Protein AF-A0A5J5EYS8-F1 (afdb_monomer_lite)

Foldseek 3Di:
DDPVVVVVVVVVVVVVVVVVVVVVVPDDDDDDDDDDDDDDDDDDDDDDDDDDDDPDPCVVVPPPVQADPVVRGGNDPDPDDPCPPPDDPVNVVVVVVVVVVVVVCVVPPPPPVVVVDDDDPCPVVVVVVVVVVVVVVVVVVVVVVVVVVVVVVVVCVVVPDPPDDPPVVVVVVVVVVVVVVVVVVVVVVVVPPDD

Secondary structure (DSSP, 8-state):
--HHHHHHHHHHHHHHHHHHHHHHTTSPP-----------PPPP-------------TTTTS--TTEETTTTEE--S-SS-TTTTS--HHHHHHHHHHHHHHHHHHHSS---TTTSPPPPTTHHHHHHHHHHHHHHHHHHHHHHHHHHHHHHHHHHHHT---TT-SSHHHHHHHHHHHHHHHHHHHHHHTTSS--

Radius of gyration: 42.99 Å; chains: 1; bounding box: 87×63×115 Å

Sequence (195 aa):
MSTASLDAAAAARKERLSQLKSLKRKAPEPVPSTTEDAGTLPDAPSGDDSKDEKEKDISHLLSGRNYDVEDRAPKMGFASLPTEGQETLEARAAEIAKAAHEAERKDDEPVDLFSLQPKKPNWDLKRDVDRKLEMLKSRTDSAIARLVKARIEEEKKKRGEVDGEGKEVEGNIAKMVEQREKESDDLDGEVDDEE

InterPro domains:
  IPR013169 mRNA splicing factor Cwf18-like [PF08315] (5-152)
  IPR013169 mRNA splicing factor Cwf18-like [PTHR31551] (4-160)

Structure (mmCIF, N/CA/C/O backbone):
data_AF-A0A5J5EYS8-F1
#
_entry.id   AF-A0A5J5EYS8-F1
#
loop_
_atom_site.group_PDB
_atom_site.id
_atom_site.type_symbol
_atom_site.label_atom_id
_atom_site.label_alt_id
_atom_site.label_comp_id
_atom_site.label_asym_id
_atom_site.label_entity_id
_atom_site.label_seq_id
_atom_site.pdbx_PDB_ins_code
_atom_site.Cartn_x
_atom_site.Cartn_y
_atom_site.Cartn_z
_atom_site.occupancy
_atom_site.B_iso_or_equiv
_atom_site.auth_seq_id
_atom_site.auth_comp_id
_atom_site.auth_asym_id
_atom_site.auth_atom_id
_atom_site.pdbx_PDB_model_num
ATOM 1 N N . MET A 1 1 ? 17.418 -8.987 3.071 1.00 51.38 1 MET A N 1
ATOM 2 C CA . MET A 1 1 ? 16.907 -9.899 2.023 1.00 51.38 1 MET A CA 1
ATOM 3 C C . MET A 1 1 ? 17.337 -11.314 2.370 1.00 51.38 1 MET A C 1
ATOM 5 O O . MET A 1 1 ? 18.492 -11.507 2.725 1.00 51.38 1 MET A O 1
ATOM 9 N N . SER A 1 2 ? 16.406 -12.265 2.410 1.00 64.50 2 SER A N 1
ATOM 10 C CA . SER A 1 2 ? 16.639 -13.603 2.965 1.00 64.50 2 SER A CA 1
ATOM 11 C C . SER A 1 2 ? 17.461 -14.485 2.017 1.00 64.50 2 SER A C 1
ATOM 13 O O . SER A 1 2 ? 17.045 -14.798 0.905 1.00 64.50 2 SER A O 1
ATOM 15 N N . THR A 1 3 ? 18.625 -14.936 2.483 1.00 78.56 3 THR A N 1
ATOM 16 C CA . THR A 1 3 ? 19.534 -15.852 1.768 1.00 78.56 3 THR A CA 1
ATOM 17 C C . THR A 1 3 ? 18.913 -17.227 1.496 1.00 78.56 3 THR A C 1
ATOM 19 O O . THR A 1 3 ? 19.284 -17.885 0.531 1.00 78.56 3 THR A O 1
ATOM 22 N N . ALA A 1 4 ? 17.907 -17.624 2.282 1.00 79.38 4 ALA A N 1
ATOM 23 C CA . ALA A 1 4 ? 17.168 -18.875 2.107 1.00 79.38 4 ALA A CA 1
ATOM 24 C C . ALA A 1 4 ? 16.399 -18.960 0.772 1.00 79.38 4 ALA A C 1
ATOM 26 O O . ALA A 1 4 ? 16.286 -20.039 0.198 1.00 79.38 4 ALA A O 1
ATOM 27 N N . SER A 1 5 ? 15.900 -17.833 0.247 1.00 86.19 5 SER A N 1
ATOM 28 C CA . SER A 1 5 ? 15.189 -17.805 -1.043 1.00 86.19 5 SER A CA 1
ATOM 29 C C . SER A 1 5 ? 16.148 -18.020 -2.223 1.00 86.19 5 SER A C 1
ATOM 31 O O . SER A 1 5 ? 15.848 -18.750 -3.168 1.00 86.19 5 SER A O 1
ATOM 33 N N . LEU A 1 6 ? 17.349 -17.440 -2.131 1.00 88.81 6 LEU A N 1
ATOM 34 C CA . LEU A 1 6 ? 18.386 -17.576 -3.155 1.00 88.81 6 LEU A CA 1
ATOM 35 C C . LEU A 1 6 ? 18.952 -19.001 -3.208 1.00 88.81 6 LEU A C 1
ATOM 37 O O . LEU A 1 6 ? 19.180 -19.525 -4.297 1.00 88.81 6 LEU A O 1
ATOM 41 N N . ASP A 1 7 ? 19.129 -19.643 -2.051 1.00 92.88 7 ASP A N 1
ATOM 42 C CA . ASP A 1 7 ? 19.630 -21.019 -1.974 1.00 92.88 7 ASP A CA 1
ATOM 43 C C . ASP A 1 7 ? 18.606 -22.031 -2.531 1.00 92.88 7 ASP A C 1
ATOM 45 O O . ASP A 1 7 ? 18.949 -22.928 -3.306 1.00 92.88 7 ASP A O 1
ATOM 49 N N . ALA A 1 8 ? 17.309 -21.811 -2.269 1.00 93.00 8 ALA A N 1
ATOM 50 C CA . ALA A 1 8 ? 16.227 -22.592 -2.873 1.00 93.00 8 ALA A CA 1
ATOM 51 C C . ALA A 1 8 ? 16.188 -22.455 -4.411 1.00 93.00 8 ALA A C 1
ATOM 53 O O . ALA A 1 8 ? 16.041 -23.451 -5.127 1.00 93.00 8 ALA A O 1
ATOM 54 N N . ALA A 1 9 ? 16.386 -21.242 -4.940 1.00 93.12 9 ALA A N 1
ATOM 55 C CA . ALA A 1 9 ? 16.458 -21.004 -6.383 1.00 93.12 9 ALA A CA 1
ATOM 56 C C . ALA A 1 9 ? 17.691 -21.669 -7.029 1.00 93.12 9 ALA A C 1
ATOM 58 O O . ALA A 1 9 ? 17.607 -22.215 -8.136 1.00 93.12 9 ALA A O 1
ATOM 59 N N . ALA A 1 10 ? 18.834 -21.674 -6.335 1.00 95.44 10 ALA A N 1
ATOM 60 C CA . ALA A 1 10 ? 20.049 -22.344 -6.794 1.00 95.44 10 ALA A CA 1
ATOM 61 C C . ALA A 1 10 ? 19.873 -23.873 -6.860 1.00 95.44 10 ALA A C 1
ATOM 63 O O . ALA A 1 10 ? 20.269 -24.496 -7.853 1.00 95.44 10 ALA A O 1
ATOM 64 N N . ALA A 1 11 ? 19.223 -24.470 -5.855 1.00 95.25 11 ALA A N 1
ATOM 65 C CA . ALA A 1 11 ? 18.897 -25.895 -5.837 1.00 95.25 11 ALA A CA 1
ATOM 66 C C . ALA A 1 11 ? 17.977 -26.292 -7.008 1.00 95.25 11 ALA A C 1
ATOM 68 O O . ALA A 1 11 ? 18.288 -27.237 -7.738 1.00 95.25 11 ALA A O 1
ATOM 69 N N . ALA A 1 12 ? 16.923 -25.512 -7.271 1.00 95.56 12 ALA A N 1
ATOM 70 C CA . ALA A 1 12 ? 16.006 -25.752 -8.389 1.00 95.56 12 ALA A CA 1
ATOM 71 C C . ALA A 1 12 ? 16.706 -25.666 -9.762 1.00 95.56 12 ALA A C 1
ATOM 73 O O . ALA A 1 12 ? 16.475 -26.492 -10.651 1.00 95.56 12 ALA A O 1
ATOM 74 N N . ARG A 1 13 ? 17.628 -24.707 -9.948 1.00 95.50 13 ARG A N 1
ATOM 75 C CA . ARG A 1 13 ? 18.427 -24.599 -11.185 1.00 95.50 13 ARG A CA 1
ATOM 76 C C . ARG A 1 13 ? 19.345 -25.807 -11.374 1.00 95.50 13 ARG A C 1
ATOM 78 O O . ARG A 1 13 ? 19.487 -26.299 -12.495 1.00 95.50 13 ARG A O 1
ATOM 85 N N . LYS A 1 14 ? 19.966 -26.291 -10.296 1.00 96.50 14 LYS A N 1
ATOM 86 C CA . LYS A 1 14 ? 20.846 -27.467 -10.321 1.00 96.50 14 LYS A CA 1
ATOM 87 C C . LYS A 1 14 ? 20.088 -28.728 -10.736 1.00 96.50 14 LYS A C 1
ATOM 89 O O . LYS A 1 14 ? 20.600 -29.497 -11.549 1.00 96.50 14 LYS A O 1
ATOM 94 N N . GLU A 1 15 ? 18.873 -28.913 -10.229 1.00 95.62 15 GLU A N 1
ATOM 95 C CA . GLU A 1 15 ? 18.007 -30.034 -10.600 1.00 95.62 15 GLU A CA 1
ATOM 96 C C . GLU A 1 15 ? 17.555 -29.952 -12.063 1.00 95.62 15 GLU A C 1
ATOM 98 O O . GLU A 1 15 ? 17.689 -30.914 -12.817 1.00 95.62 15 GLU A O 1
ATOM 103 N N . ARG A 1 16 ? 17.132 -28.773 -12.525 1.00 95.44 16 ARG A N 1
ATOM 104 C CA . ARG A 1 16 ? 16.771 -28.576 -13.936 1.00 95.44 16 ARG A CA 1
ATOM 105 C C . ARG A 1 16 ? 17.936 -28.906 -14.875 1.00 95.44 16 ARG A C 1
ATOM 107 O O . ARG A 1 16 ? 17.752 -29.551 -15.904 1.00 95.44 16 ARG A O 1
ATOM 114 N N . LEU A 1 17 ? 19.156 -28.497 -14.524 1.00 95.25 17 LEU A N 1
ATOM 115 C CA . LEU A 1 17 ? 20.346 -28.798 -15.323 1.00 95.25 17 LEU A CA 1
ATOM 116 C C . LEU A 1 17 ? 20.718 -30.285 -15.304 1.00 95.25 17 LEU A C 1
ATOM 118 O O . LEU A 1 17 ? 21.217 -30.790 -16.310 1.00 95.25 17 LEU A O 1
ATOM 122 N N . SER A 1 18 ? 20.489 -30.998 -14.198 1.00 92.62 18 SER A N 1
ATOM 123 C CA . SER A 1 18 ? 20.750 -32.440 -14.141 1.00 92.62 18 SER A CA 1
ATOM 124 C C . SER A 1 18 ? 19.774 -33.220 -15.030 1.00 92.62 18 SER A C 1
ATOM 126 O O . SER A 1 18 ? 20.215 -34.104 -15.767 1.00 92.62 18 SER A O 1
ATOM 128 N N . GLN A 1 19 ? 18.496 -32.823 -15.053 1.00 91.69 19 GLN A N 1
ATOM 129 C CA . GLN A 1 19 ? 17.475 -33.369 -15.955 1.00 91.69 19 GLN A CA 1
ATOM 130 C C . GLN A 1 19 ? 17.820 -33.106 -17.432 1.00 91.69 19 GLN A C 1
ATOM 132 O O . GLN A 1 19 ? 17.736 -34.001 -18.270 1.00 91.69 19 GLN A O 1
ATOM 137 N N . LEU A 1 20 ? 18.304 -31.906 -17.766 1.00 89.62 20 LEU A N 1
ATOM 138 C CA . LEU A 1 20 ? 18.737 -31.597 -19.135 1.00 89.62 20 LEU A CA 1
ATOM 139 C C . LEU A 1 20 ? 20.017 -32.351 -19.537 1.00 89.62 20 LEU A C 1
ATOM 141 O O . LEU A 1 20 ? 20.159 -32.766 -20.689 1.00 89.62 20 LEU A O 1
ATOM 145 N N . LYS A 1 21 ? 20.945 -32.589 -18.600 1.00 88.44 21 LYS A N 1
ATOM 146 C CA . LYS A 1 21 ? 22.154 -33.389 -18.866 1.00 88.44 21 LYS A CA 1
ATOM 147 C C . LYS A 1 21 ? 21.842 -34.869 -19.079 1.00 88.44 21 LYS A C 1
ATOM 149 O O . LYS A 1 21 ? 22.502 -35.495 -19.908 1.00 88.44 21 LYS A O 1
ATOM 154 N N . SER A 1 22 ? 20.867 -35.439 -18.370 1.00 84.56 22 SER A N 1
ATOM 155 C CA . SER A 1 22 ? 20.459 -36.831 -18.599 1.00 84.56 22 SER A CA 1
ATOM 156 C C . SER A 1 22 ? 19.749 -37.006 -19.947 1.00 84.56 22 SER A C 1
ATOM 158 O O . SER A 1 22 ? 20.004 -38.002 -20.622 1.00 84.56 22 SER A O 1
ATOM 160 N N . LEU A 1 23 ? 18.964 -36.014 -20.384 1.00 77.94 23 LEU A N 1
ATOM 161 C CA . LEU A 1 23 ? 18.353 -35.971 -21.718 1.00 77.94 23 LEU A CA 1
ATOM 162 C C . LEU A 1 23 ? 19.398 -35.844 -22.839 1.00 77.94 23 LEU A C 1
ATOM 164 O O . LEU A 1 23 ? 19.328 -36.582 -23.819 1.00 77.94 23 LEU A O 1
ATOM 168 N N . LYS A 1 24 ? 20.419 -34.985 -22.684 1.00 77.50 24 LYS A N 1
ATOM 169 C CA . LYS A 1 24 ? 21.452 -34.796 -23.723 1.00 77.50 24 LYS A CA 1
ATOM 170 C C . LYS A 1 24 ? 22.296 -36.053 -23.972 1.00 77.50 24 LYS A C 1
ATOM 172 O O . LYS A 1 24 ? 22.631 -36.334 -25.113 1.00 77.50 24 LYS A O 1
ATOM 177 N N . ARG A 1 25 ? 22.594 -36.852 -22.940 1.00 64.69 25 ARG A N 1
ATOM 178 C CA . ARG A 1 25 ? 23.318 -38.133 -23.111 1.00 64.69 25 ARG A CA 1
ATOM 179 C C . ARG A 1 25 ? 22.483 -39.243 -23.770 1.00 64.69 25 ARG A C 1
ATOM 181 O O . ARG A 1 25 ? 23.009 -40.327 -23.990 1.00 64.69 25 ARG A O 1
ATOM 188 N N . LYS A 1 26 ? 21.187 -39.021 -24.020 1.00 66.75 26 LYS A N 1
ATOM 189 C CA . LYS A 1 26 ? 20.291 -39.994 -24.668 1.00 66.75 26 LYS A CA 1
ATOM 190 C C . LYS A 1 26 ? 20.178 -39.782 -26.184 1.00 66.75 26 LYS A C 1
ATOM 192 O O . LYS A 1 26 ? 19.619 -40.644 -26.854 1.00 66.75 26 LYS A O 1
ATOM 197 N N . ALA A 1 27 ? 20.706 -38.679 -26.719 1.00 60.78 27 ALA A N 1
ATOM 198 C CA . ALA A 1 27 ? 20.793 -38.453 -28.159 1.00 60.78 27 ALA A CA 1
ATOM 199 C C . ALA A 1 27 ? 22.068 -39.121 -28.723 1.00 60.78 27 ALA A C 1
ATOM 201 O O . ALA A 1 27 ? 23.141 -38.909 -28.154 1.00 60.78 27 ALA A O 1
ATOM 202 N N . PRO A 1 28 ? 21.984 -39.932 -29.796 1.00 50.16 28 PRO A N 1
ATOM 203 C CA . PRO A 1 28 ? 23.161 -40.507 -30.443 1.00 50.16 28 PRO A CA 1
ATOM 204 C C . PRO A 1 28 ? 23.928 -39.435 -31.237 1.00 50.16 28 PRO A C 1
ATOM 206 O O . PRO A 1 28 ? 23.326 -38.623 -31.938 1.00 50.16 28 PRO A O 1
ATOM 209 N N . GLU A 1 29 ? 25.254 -39.421 -31.102 1.00 45.34 29 GLU A N 1
ATOM 210 C CA . GLU A 1 29 ? 26.150 -38.463 -31.765 1.00 45.34 29 GLU A CA 1
ATOM 211 C C . GLU A 1 29 ? 26.308 -38.721 -33.272 1.00 45.34 29 GLU A C 1
ATOM 213 O O . GLU A 1 29 ? 26.321 -39.879 -33.697 1.00 45.34 29 GLU A O 1
ATOM 218 N N . PRO A 1 30 ? 26.571 -37.663 -34.061 1.00 49.81 30 PRO A N 1
ATOM 219 C CA . PRO A 1 30 ? 27.404 -37.788 -35.247 1.00 49.81 30 PRO A CA 1
ATOM 220 C C . PRO A 1 30 ? 28.720 -36.991 -35.144 1.00 49.81 30 PRO A C 1
ATOM 222 O O . PRO A 1 30 ? 28.757 -35.803 -34.830 1.00 49.81 30 PRO A O 1
ATOM 225 N N . VAL A 1 31 ? 29.775 -37.750 -35.438 1.00 41.62 31 VAL A N 1
ATOM 226 C CA . VAL A 1 31 ? 31.177 -37.489 -35.811 1.00 41.62 31 VAL A CA 1
ATOM 227 C C . VAL A 1 31 ? 31.597 -36.081 -36.302 1.00 41.62 31 VAL A C 1
ATOM 229 O O . VAL A 1 31 ? 30.862 -35.444 -37.056 1.00 41.62 31 VAL A O 1
ATOM 232 N N . PRO A 1 32 ? 32.833 -35.625 -35.986 1.00 51.47 32 PRO A N 1
ATOM 233 C CA . PRO A 1 32 ? 33.438 -34.423 -36.560 1.00 51.47 32 PRO A CA 1
ATOM 234 C C . PRO A 1 32 ? 34.282 -34.757 -37.805 1.00 51.47 32 PRO A C 1
ATOM 236 O O . PRO A 1 32 ? 35.031 -35.735 -37.818 1.00 51.47 32 PRO A O 1
ATOM 239 N N . SER A 1 33 ? 34.218 -33.934 -38.852 1.00 38.09 33 SER A N 1
ATOM 240 C CA . SER A 1 33 ? 35.179 -33.982 -39.961 1.00 38.09 33 SER A CA 1
ATOM 241 C C . SER A 1 33 ? 35.614 -32.580 -40.364 1.00 38.09 33 SER A C 1
ATOM 243 O O . SER A 1 33 ? 34.817 -31.652 -40.471 1.00 38.09 33 SER A O 1
ATOM 245 N N . THR A 1 34 ? 36.927 -32.472 -40.480 1.00 32.94 34 THR A N 1
ATOM 246 C CA . THR A 1 34 ? 37.774 -31.318 -40.743 1.00 32.94 34 THR A CA 1
ATOM 247 C C . THR A 1 34 ? 37.991 -31.091 -42.245 1.00 32.94 34 THR A C 1
ATOM 249 O O . THR A 1 34 ? 37.757 -31.993 -43.048 1.00 32.94 34 THR A O 1
ATOM 252 N N . THR A 1 35 ? 38.620 -29.945 -42.540 1.00 32.62 35 THR A N 1
ATOM 253 C CA . THR A 1 35 ? 39.597 -29.669 -43.621 1.00 32.62 35 THR A CA 1
ATOM 254 C C . THR A 1 35 ? 39.122 -29.431 -45.067 1.00 32.62 35 THR A C 1
ATOM 256 O O . THR A 1 35 ? 38.450 -30.256 -45.673 1.00 32.62 35 THR A O 1
ATOM 259 N N . GLU A 1 36 ? 39.547 -28.253 -45.552 1.00 36.31 36 GLU A N 1
ATOM 260 C CA . GLU A 1 36 ? 39.883 -27.788 -46.910 1.00 36.31 36 GLU A CA 1
ATOM 261 C C . GLU A 1 36 ? 39.844 -28.769 -48.100 1.00 36.31 36 GLU A C 1
ATOM 263 O O . GLU A 1 36 ? 40.290 -29.904 -47.992 1.00 36.31 36 GLU A O 1
ATOM 268 N N . ASP A 1 37 ? 39.451 -28.276 -49.285 1.00 29.91 37 ASP A N 1
ATOM 269 C CA . ASP A 1 37 ? 40.368 -28.017 -50.420 1.00 29.91 37 ASP A CA 1
ATOM 270 C C . ASP A 1 37 ? 39.621 -27.869 -51.770 1.00 29.91 37 ASP A C 1
ATOM 272 O O . ASP A 1 37 ? 38.477 -28.280 -51.946 1.00 29.91 37 ASP A O 1
ATOM 276 N N . ALA A 1 38 ? 40.310 -27.190 -52.682 1.00 32.38 38 ALA A N 1
ATOM 277 C CA . ALA A 1 38 ? 40.032 -26.744 -54.038 1.00 32.38 38 ALA A CA 1
ATOM 278 C C . ALA A 1 38 ? 39.193 -27.615 -55.002 1.00 32.38 38 ALA A C 1
ATOM 280 O O . ALA A 1 38 ? 39.241 -28.840 -55.014 1.00 32.38 38 ALA A O 1
ATOM 281 N N . GLY A 1 39 ? 38.622 -26.922 -56.001 1.00 34.31 39 GLY A N 1
ATOM 282 C CA . GLY A 1 39 ? 38.867 -27.320 -57.392 1.00 34.31 39 GLY A CA 1
ATOM 283 C C . GLY A 1 39 ? 37.669 -27.406 -58.342 1.00 34.31 39 GLY A C 1
ATOM 284 O O . GLY A 1 39 ? 36.861 -28.322 -58.264 1.00 34.31 39 GLY A O 1
ATOM 285 N N . THR A 1 40 ? 37.725 -26.542 -59.362 1.00 32.69 40 THR A N 1
ATOM 286 C CA . THR A 1 40 ? 37.504 -26.902 -60.779 1.00 32.69 40 THR A CA 1
ATOM 287 C C . THR A 1 40 ? 36.082 -26.793 -61.347 1.00 32.69 40 THR A C 1
ATOM 289 O O . THR A 1 40 ? 35.246 -27.686 -61.248 1.00 32.69 40 THR A O 1
ATOM 292 N N . LEU A 1 41 ? 35.880 -25.685 -62.066 1.00 40.44 41 LEU A N 1
ATOM 293 C CA . LEU A 1 41 ? 34.905 -25.511 -63.148 1.00 40.44 41 LEU A CA 1
ATOM 294 C C . LEU A 1 41 ? 35.258 -26.416 -64.346 1.00 40.44 41 LEU A C 1
ATOM 296 O O . LEU A 1 41 ? 36.444 -26.517 -64.670 1.00 40.44 41 LEU A O 1
ATOM 300 N N . PRO A 1 42 ? 34.274 -26.960 -65.083 1.00 44.56 42 PRO A N 1
ATOM 301 C CA . PRO A 1 42 ? 34.472 -27.361 -66.464 1.00 44.56 42 PRO A CA 1
ATOM 302 C C . PRO A 1 42 ? 33.855 -26.363 -67.454 1.00 44.56 42 PRO A C 1
ATOM 304 O O . PRO A 1 42 ? 32.751 -25.845 -67.281 1.00 44.56 42 PRO A O 1
ATOM 307 N N . ASP A 1 43 ? 34.657 -26.141 -68.485 1.00 33.69 43 ASP A N 1
ATOM 308 C CA . ASP A 1 43 ? 34.502 -25.331 -69.685 1.00 33.69 43 ASP A CA 1
ATOM 309 C C . ASP A 1 43 ? 33.321 -25.781 -70.572 1.00 33.69 43 ASP A C 1
ATOM 311 O O . ASP A 1 43 ? 32.977 -26.964 -70.628 1.00 33.69 43 ASP A O 1
ATOM 315 N N . ALA A 1 44 ? 32.704 -24.828 -71.271 1.00 41.28 44 ALA A N 1
ATOM 316 C CA . ALA A 1 44 ? 31.560 -25.027 -72.162 1.00 41.28 44 ALA A CA 1
ATOM 317 C C . ALA A 1 44 ? 31.990 -25.025 -73.642 1.00 41.28 44 ALA A C 1
ATOM 319 O O . ALA A 1 44 ? 32.829 -24.204 -74.009 1.00 41.28 44 ALA A O 1
ATOM 320 N N . PRO A 1 45 ? 31.367 -25.825 -74.532 1.00 46.53 45 PRO A N 1
ATOM 321 C CA . PRO A 1 45 ? 31.505 -25.624 -75.971 1.00 46.53 45 PRO A CA 1
ATOM 322 C C . PRO A 1 45 ? 30.247 -25.027 -76.635 1.00 46.53 45 PRO A C 1
ATOM 324 O O . PRO A 1 45 ? 29.157 -25.584 -76.553 1.00 46.53 45 PRO A O 1
ATOM 327 N N . SER A 1 46 ? 30.488 -23.914 -77.337 1.00 40.00 46 SER A N 1
ATOM 328 C CA . SER A 1 46 ? 30.093 -23.579 -78.723 1.00 40.00 46 SER A CA 1
ATOM 329 C C . SER A 1 46 ? 28.633 -23.631 -79.223 1.00 40.00 46 SER A C 1
ATOM 331 O O . SER A 1 46 ? 27.952 -24.644 -79.122 1.00 40.00 46 SER A O 1
ATOM 333 N N . GLY A 1 47 ? 28.272 -22.586 -79.990 1.00 34.59 47 GLY A N 1
ATOM 334 C CA . GLY A 1 47 ? 27.239 -22.586 -81.049 1.00 34.59 47 GLY A CA 1
ATOM 335 C C . GLY A 1 47 ? 26.256 -21.417 -80.910 1.00 34.59 47 GLY A C 1
ATOM 336 O O . GLY A 1 47 ? 25.383 -21.474 -80.057 1.00 34.59 47 GLY A O 1
ATOM 337 N N . ASP A 1 48 ? 26.530 -20.255 -81.506 1.00 33.69 48 ASP A N 1
ATOM 338 C CA . ASP A 1 48 ? 26.163 -19.811 -82.873 1.00 33.69 48 ASP A CA 1
ATOM 339 C C . ASP A 1 48 ? 24.713 -19.295 -83.008 1.00 33.69 48 ASP A C 1
ATOM 341 O O . ASP A 1 48 ? 23.760 -19.848 -82.466 1.00 33.69 48 ASP A O 1
ATOM 345 N N . ASP A 1 49 ? 24.612 -18.157 -83.688 1.00 45.53 49 ASP A N 1
ATOM 346 C CA . ASP A 1 49 ? 23.561 -17.139 -83.670 1.00 45.53 49 ASP A CA 1
ATOM 347 C C . ASP A 1 49 ? 22.454 -17.442 -84.698 1.00 45.53 49 ASP A C 1
ATOM 349 O O . ASP A 1 49 ? 22.754 -17.862 -85.814 1.00 45.53 49 ASP A O 1
ATOM 353 N N . SER A 1 50 ? 21.178 -17.187 -84.377 1.00 37.78 50 SER A N 1
ATOM 354 C CA . SER A 1 50 ? 20.111 -16.975 -85.377 1.00 37.78 50 SER A CA 1
ATOM 355 C C . SER A 1 50 ? 18.854 -16.337 -84.759 1.00 37.78 50 SER A C 1
ATOM 357 O O . SER A 1 50 ? 18.169 -16.932 -83.924 1.00 37.78 50 SER A O 1
ATOM 359 N N . LYS A 1 51 ? 18.543 -15.118 -85.219 1.00 41.78 51 LYS A N 1
ATOM 360 C CA . LYS A 1 51 ? 17.287 -14.363 -85.040 1.00 41.78 51 LYS A CA 1
ATOM 361 C C . LYS A 1 51 ? 16.103 -15.026 -85.767 1.00 41.78 51 LYS A C 1
ATOM 363 O O . LYS A 1 51 ? 16.254 -15.400 -86.923 1.00 41.78 51 LYS A O 1
ATOM 368 N N . ASP A 1 52 ? 14.935 -15.144 -85.129 1.00 36.91 52 ASP A N 1
ATOM 369 C CA . ASP A 1 52 ? 13.800 -14.201 -85.266 1.00 36.91 52 ASP A CA 1
ATOM 370 C C . ASP A 1 52 ? 12.481 -14.733 -84.643 1.00 36.91 52 ASP A C 1
ATOM 372 O O . ASP A 1 52 ? 12.181 -15.924 -84.652 1.00 36.91 52 ASP A O 1
ATOM 376 N N . GLU A 1 53 ? 11.722 -13.781 -84.091 1.00 50.69 53 GLU A N 1
ATOM 377 C CA . GLU A 1 53 ? 10.269 -13.726 -83.839 1.00 50.69 53 GLU A CA 1
ATOM 378 C C . GLU A 1 53 ? 9.535 -14.827 -83.038 1.00 50.69 53 GLU A C 1
ATOM 380 O O . GLU A 1 53 ? 9.132 -15.878 -83.531 1.00 50.69 53 GLU A O 1
ATOM 385 N N . LYS A 1 54 ? 9.228 -14.483 -81.782 1.00 48.25 54 LYS A N 1
ATOM 386 C CA . LYS A 1 54 ? 7.883 -14.413 -81.172 1.00 48.25 54 LYS A CA 1
ATOM 387 C C . LYS A 1 54 ? 8.074 -13.779 -79.799 1.00 48.25 54 LYS A C 1
ATOM 389 O O . LYS A 1 54 ? 9.062 -14.089 -79.136 1.00 48.25 54 LYS A O 1
ATOM 394 N N . GLU A 1 55 ? 7.175 -12.892 -79.387 1.00 56.53 55 GLU A N 1
ATOM 395 C CA . GLU A 1 55 ? 7.109 -12.391 -78.012 1.00 56.53 55 GLU A CA 1
ATOM 396 C C . GLU A 1 55 ? 6.928 -13.595 -77.083 1.00 56.53 55 GLU A C 1
ATOM 398 O O . GLU A 1 55 ? 5.837 -14.118 -76.881 1.00 56.53 55 GLU A O 1
ATOM 403 N N . LYS A 1 56 ? 8.050 -14.143 -76.624 1.00 57.81 56 LYS A N 1
ATOM 404 C CA . LYS A 1 56 ? 8.077 -15.177 -75.606 1.00 57.81 56 LYS A CA 1
ATOM 405 C C . LYS A 1 56 ? 7.697 -14.444 -74.333 1.00 57.81 56 LYS A C 1
ATOM 407 O O . LYS A 1 56 ? 8.366 -13.469 -73.995 1.00 57.81 56 LYS A O 1
ATOM 412 N N . ASP A 1 57 ? 6.665 -14.908 -73.640 1.00 61.88 57 ASP A N 1
ATOM 413 C CA . ASP A 1 57 ? 6.399 -14.524 -72.257 1.00 61.88 57 ASP A CA 1
ATOM 414 C C . ASP A 1 57 ? 7.620 -14.915 -71.407 1.00 61.88 57 ASP A C 1
ATOM 416 O O . ASP A 1 57 ? 7.715 -15.987 -70.813 1.00 61.88 57 ASP A O 1
ATOM 420 N N . ILE A 1 58 ? 8.622 -14.036 -71.411 1.00 62.91 58 ILE A N 1
ATOM 421 C CA . ILE A 1 58 ? 9.894 -14.169 -70.701 1.00 62.91 58 ILE A CA 1
ATOM 422 C C . ILE A 1 58 ? 9.714 -13.973 -69.194 1.00 62.91 58 ILE A C 1
ATOM 424 O O . ILE A 1 58 ? 10.678 -14.115 -68.449 1.00 62.91 58 ILE A O 1
ATOM 428 N N . SER A 1 59 ? 8.493 -13.695 -68.729 1.00 66.00 59 SER A N 1
ATOM 429 C CA . SER A 1 59 ? 8.144 -13.547 -67.314 1.00 66.00 59 SER A CA 1
ATOM 430 C C . SER A 1 59 ? 8.487 -14.795 -66.497 1.00 66.00 59 SER A C 1
ATOM 432 O O . SER A 1 59 ? 8.923 -14.679 -65.356 1.00 66.00 59 SER A O 1
ATOM 434 N N . HIS A 1 60 ? 8.376 -15.989 -67.088 1.00 66.38 60 HIS A N 1
ATOM 435 C CA . HIS A 1 60 ? 8.805 -17.226 -66.433 1.00 66.38 60 HIS A CA 1
ATOM 436 C C . HIS A 1 60 ? 10.334 -17.428 -66.463 1.00 66.38 60 HIS A C 1
ATOM 438 O O . HIS A 1 60 ? 10.895 -18.035 -65.551 1.00 66.38 60 HIS A O 1
ATOM 444 N N . LEU A 1 61 ? 11.015 -16.900 -67.488 1.00 64.88 61 LEU A N 1
ATOM 445 C CA . LEU A 1 61 ? 12.466 -17.026 -67.692 1.00 64.88 61 LEU A CA 1
ATOM 446 C C . LEU A 1 61 ? 13.266 -16.019 -66.845 1.00 64.88 61 LEU A C 1
ATOM 448 O O . LEU A 1 61 ? 14.368 -16.328 -66.396 1.00 64.88 61 LEU A O 1
ATOM 452 N N . LEU A 1 62 ? 12.701 -14.843 -66.564 1.00 68.38 62 LEU A N 1
ATOM 453 C CA . LEU A 1 62 ? 13.213 -13.875 -65.593 1.00 68.38 62 LEU A CA 1
ATOM 454 C C . LEU A 1 62 ? 12.614 -14.171 -64.214 1.00 68.38 62 LEU A C 1
ATOM 456 O O . LEU A 1 62 ? 11.802 -13.417 -63.682 1.00 68.38 62 LEU A O 1
ATOM 460 N N . SER A 1 63 ? 13.018 -15.283 -63.595 1.00 70.12 63 SER A N 1
ATOM 461 C CA . SER A 1 63 ? 12.664 -15.496 -62.193 1.00 70.12 63 SER A CA 1
ATOM 462 C C . SER A 1 63 ? 13.410 -14.449 -61.354 1.00 70.12 63 SER A C 1
ATOM 464 O O . SER A 1 63 ? 14.621 -14.567 -61.153 1.00 70.12 63 SER A O 1
ATOM 466 N N . GLY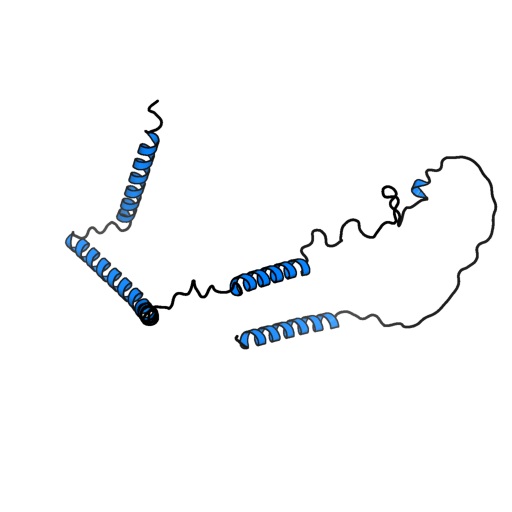 A 1 64 ? 12.701 -13.411 -60.898 1.00 73.31 64 GLY A N 1
ATOM 467 C CA . GLY A 1 64 ? 13.187 -12.330 -60.031 1.00 73.31 64 GLY A CA 1
ATOM 468 C C . GLY A 1 64 ? 13.548 -12.818 -58.628 1.00 73.31 64 GLY A C 1
ATOM 469 O O . GLY A 1 64 ? 13.073 -12.296 -57.627 1.00 73.31 64 GLY A O 1
ATOM 470 N N . ARG A 1 65 ? 14.391 -13.851 -58.528 1.00 75.19 65 ARG A N 1
ATOM 471 C CA . ARG A 1 65 ? 14.742 -14.558 -57.286 1.00 75.19 65 ARG A CA 1
ATOM 472 C C . ARG A 1 65 ? 15.498 -13.685 -56.275 1.00 75.19 65 ARG A C 1
ATOM 474 O O . ARG A 1 65 ? 15.829 -14.178 -55.203 1.00 75.19 65 ARG A O 1
ATOM 481 N N . ASN A 1 66 ? 15.748 -12.412 -56.592 1.00 79.75 66 ASN A N 1
ATOM 482 C CA . ASN A 1 66 ? 16.256 -11.402 -55.665 1.00 79.75 66 ASN A CA 1
ATOM 483 C C . ASN A 1 66 ? 15.923 -9.950 -56.090 1.00 79.75 66 ASN A C 1
ATOM 485 O O . ASN A 1 66 ? 16.611 -9.018 -55.685 1.00 79.75 66 ASN A O 1
ATOM 489 N N . TYR A 1 67 ? 14.927 -9.740 -56.954 1.00 86.25 67 TYR A N 1
ATOM 490 C CA . TYR A 1 67 ? 14.569 -8.412 -57.468 1.00 86.25 67 TYR A CA 1
ATOM 491 C C . TYR A 1 67 ? 13.057 -8.261 -57.461 1.00 86.25 67 TYR A C 1
ATOM 493 O O . TYR A 1 67 ? 12.363 -9.139 -57.978 1.00 86.25 67 TYR A O 1
ATOM 501 N N . ASP A 1 68 ? 12.572 -7.171 -56.875 1.00 83.25 68 ASP A N 1
ATOM 502 C CA . ASP A 1 68 ? 11.157 -6.835 -56.920 1.00 83.25 68 ASP A CA 1
ATOM 503 C C . ASP A 1 68 ? 10.864 -5.976 -58.152 1.00 83.25 68 ASP A C 1
ATOM 505 O O . ASP A 1 68 ? 11.530 -4.970 -58.408 1.00 83.25 68 ASP A O 1
ATOM 509 N N . VAL A 1 69 ? 9.892 -6.408 -58.949 1.00 82.00 69 VAL A N 1
ATOM 510 C CA . VAL A 1 69 ? 9.550 -5.761 -60.220 1.00 82.00 69 VAL A CA 1
ATOM 511 C C . VAL A 1 69 ? 8.755 -4.478 -59.981 1.00 82.00 69 VAL A C 1
ATOM 513 O O . VAL A 1 69 ? 8.882 -3.543 -60.774 1.00 82.00 69 VAL A O 1
ATOM 516 N N . GLU A 1 70 ? 7.985 -4.407 -58.892 1.00 81.00 70 GLU A N 1
ATOM 517 C CA . GLU A 1 70 ? 7.198 -3.221 -58.538 1.00 81.00 70 GLU A CA 1
ATOM 518 C C . GLU A 1 70 ? 8.105 -2.103 -58.015 1.00 81.00 70 GLU A C 1
ATOM 520 O O . GLU A 1 70 ? 8.093 -0.990 -58.546 1.00 81.00 70 GLU A O 1
ATOM 525 N N . ASP A 1 71 ? 8.982 -2.434 -57.064 1.00 81.44 71 ASP A N 1
ATOM 526 C CA . ASP A 1 71 ? 9.910 -1.476 -56.450 1.00 81.44 71 ASP A CA 1
ATOM 527 C C . ASP A 1 71 ? 11.174 -1.226 -57.282 1.00 81.44 71 ASP A C 1
ATOM 529 O O . ASP A 1 71 ? 11.981 -0.349 -56.966 1.00 81.44 71 ASP A O 1
ATOM 533 N N . ARG A 1 72 ? 11.375 -2.004 -58.353 1.00 85.50 72 ARG A N 1
ATOM 534 C CA . ARG A 1 72 ? 12.572 -1.979 -59.206 1.00 85.50 72 ARG A CA 1
ATOM 535 C C . ARG A 1 72 ? 13.888 -2.013 -58.418 1.00 85.50 72 ARG A C 1
ATOM 537 O O . ARG A 1 72 ? 14.903 -1.461 -58.860 1.00 85.50 72 ARG A O 1
ATOM 544 N N . ALA A 1 73 ? 13.889 -2.695 -57.279 1.00 84.31 73 ALA A N 1
ATOM 545 C CA . ALA A 1 73 ? 14.990 -2.726 -56.329 1.00 84.31 73 ALA A CA 1
ATOM 546 C C . ALA A 1 73 ? 15.364 -4.170 -55.949 1.00 84.31 73 ALA A C 1
ATOM 548 O O . ALA A 1 73 ? 14.553 -5.091 -56.096 1.00 84.31 73 ALA A O 1
ATOM 549 N N . PRO A 1 74 ? 16.597 -4.401 -55.455 1.00 87.44 74 PRO A N 1
ATOM 550 C CA . PRO A 1 74 ? 16.964 -5.681 -54.864 1.00 87.44 74 PRO A CA 1
ATOM 551 C C . PRO A 1 74 ? 16.013 -6.039 -53.720 1.00 87.44 74 PRO A C 1
ATOM 553 O O . PRO A 1 74 ? 15.694 -5.196 -52.881 1.00 87.44 74 PRO A O 1
ATOM 556 N N . LYS A 1 75 ? 15.577 -7.298 -53.672 1.00 81.44 75 LYS A N 1
ATOM 557 C CA . LYS A 1 75 ? 14.675 -7.799 -52.637 1.00 81.44 75 LYS A CA 1
ATOM 558 C C . LYS A 1 75 ? 15.423 -7.874 -51.307 1.00 81.44 75 LYS A C 1
ATOM 560 O O . LYS A 1 75 ? 16.164 -8.817 -51.036 1.00 81.44 75 LYS A O 1
ATOM 565 N N . MET A 1 76 ? 15.238 -6.859 -50.472 1.00 78.88 76 MET A N 1
ATOM 566 C CA . MET A 1 76 ? 15.889 -6.784 -49.169 1.00 78.88 76 MET A CA 1
ATOM 567 C C . MET A 1 76 ? 15.152 -7.675 -48.166 1.00 78.88 76 MET A C 1
ATOM 569 O O . MET A 1 76 ? 14.172 -7.268 -47.553 1.00 78.88 76 MET A O 1
ATOM 573 N N . GLY A 1 77 ? 15.640 -8.905 -47.997 1.00 80.50 77 GLY A N 1
ATOM 574 C CA . GLY A 1 77 ? 15.216 -9.804 -46.923 1.00 80.50 77 GLY A CA 1
ATOM 575 C C . GLY A 1 77 ? 13.717 -10.128 -46.922 1.00 80.50 77 GLY A C 1
ATOM 576 O O . GLY A 1 77 ? 13.122 -10.427 -47.959 1.00 80.50 77 GLY A O 1
ATOM 577 N N . PHE A 1 78 ? 13.127 -10.132 -45.728 1.00 76.94 78 PHE A N 1
ATOM 578 C CA . PHE A 1 78 ? 11.707 -10.397 -45.515 1.00 76.94 78 PHE A CA 1
ATOM 579 C C . PHE A 1 78 ? 10.947 -9.068 -45.415 1.00 76.94 78 PHE A C 1
ATOM 581 O O . PHE A 1 78 ? 11.349 -8.200 -44.647 1.00 76.94 78 PHE A O 1
ATOM 588 N N . ALA A 1 79 ? 9.850 -8.922 -46.167 1.00 77.44 79 ALA A N 1
ATOM 589 C CA . ALA A 1 79 ? 8.996 -7.726 -46.132 1.00 77.44 79 ALA A CA 1
ATOM 590 C C . ALA A 1 79 ? 8.288 -7.533 -44.776 1.00 77.44 79 ALA A C 1
ATOM 592 O O . ALA A 1 79 ? 7.963 -6.413 -44.401 1.00 77.44 79 ALA A O 1
ATOM 593 N N . SER A 1 80 ? 8.087 -8.628 -44.043 1.00 79.38 80 SER A N 1
ATOM 594 C CA . SER A 1 80 ? 7.618 -8.663 -42.658 1.00 79.38 80 SER A CA 1
ATOM 595 C C . SER A 1 80 ? 8.707 -9.278 -41.788 1.00 79.38 80 SER A C 1
ATOM 597 O O . SER A 1 80 ? 9.284 -10.309 -42.163 1.00 79.38 80 SER A O 1
ATOM 599 N N . LEU A 1 81 ? 8.986 -8.701 -40.619 1.00 80.12 81 LEU A N 1
ATOM 600 C CA . LEU A 1 81 ? 9.911 -9.322 -39.673 1.00 80.12 81 LEU A CA 1
ATOM 601 C C . LEU A 1 81 ? 9.360 -10.705 -39.278 1.00 80.12 81 LEU A C 1
ATOM 603 O O . LEU A 1 81 ? 8.192 -10.805 -38.912 1.00 80.12 81 LEU A O 1
ATOM 607 N N . PRO A 1 82 ? 10.170 -11.781 -39.266 1.00 79.00 82 PRO A N 1
ATOM 608 C CA . PRO A 1 82 ? 9.717 -13.103 -38.807 1.00 79.00 82 PRO A CA 1
ATOM 609 C C . PRO A 1 82 ? 9.161 -13.123 -37.372 1.00 79.00 82 PRO A C 1
ATOM 611 O O . PRO A 1 82 ? 8.510 -14.080 -36.965 1.00 79.00 82 PRO A O 1
ATOM 614 N N . THR A 1 83 ? 9.444 -12.067 -36.614 1.00 75.88 83 THR A N 1
ATOM 615 C CA . THR A 1 83 ? 9.038 -11.846 -35.227 1.00 75.88 83 THR A CA 1
ATOM 616 C C . THR A 1 83 ? 7.740 -11.030 -35.106 1.00 75.88 83 THR A C 1
ATOM 618 O O . THR A 1 83 ? 7.179 -10.927 -34.015 1.00 75.88 83 THR A O 1
ATOM 621 N N . GLU A 1 84 ? 7.238 -10.435 -36.194 1.00 75.44 84 GLU A N 1
ATOM 622 C CA . GLU A 1 84 ? 5.989 -9.666 -36.182 1.00 75.44 84 GLU A CA 1
ATOM 623 C C . GLU A 1 84 ? 4.805 -10.567 -35.804 1.00 75.44 84 GLU A C 1
ATOM 625 O O . GLU A 1 84 ? 4.510 -11.561 -36.463 1.00 75.44 84 GLU A O 1
ATOM 630 N N . GLY A 1 85 ? 4.131 -10.217 -34.705 1.00 76.31 85 GLY A N 1
ATOM 631 C CA . GLY A 1 85 ? 2.967 -10.942 -34.187 1.00 76.31 85 GLY A CA 1
ATOM 632 C C . GLY A 1 85 ? 3.273 -12.028 -33.151 1.00 76.31 85 GLY A C 1
ATOM 633 O O . GLY A 1 85 ? 2.336 -12.630 -32.631 1.00 76.31 85 GLY A O 1
ATOM 634 N N . GLN A 1 86 ? 4.544 -12.271 -32.809 1.00 81.56 86 GLN A N 1
ATOM 635 C CA . GLN A 1 86 ? 4.918 -13.182 -31.722 1.00 81.56 86 GLN A CA 1
ATOM 636 C C . GLN A 1 86 ? 5.354 -12.403 -30.477 1.00 81.56 86 GLN A C 1
ATOM 638 O O . GLN A 1 86 ? 6.221 -11.533 -30.545 1.00 81.56 86 GLN A O 1
ATOM 643 N N . GLU A 1 87 ? 4.789 -12.741 -29.315 1.00 80.56 87 GLU A N 1
ATOM 644 C CA . GLU A 1 87 ? 5.254 -12.210 -28.030 1.00 80.56 87 GLU A CA 1
ATOM 645 C C . GLU A 1 87 ? 6.650 -12.763 -27.716 1.00 80.56 87 GLU A C 1
ATOM 647 O O . GLU A 1 87 ? 6.817 -13.919 -27.315 1.00 80.56 87 GLU A O 1
ATOM 652 N N . THR A 1 88 ? 7.681 -11.942 -27.914 1.00 88.12 88 THR A N 1
ATOM 653 C CA . THR A 1 88 ? 9.057 -12.327 -27.602 1.00 88.12 88 THR A CA 1
ATOM 654 C C . THR A 1 88 ? 9.410 -12.066 -26.146 1.00 88.12 88 THR A C 1
ATOM 656 O O . THR A 1 88 ? 8.902 -11.155 -25.488 1.00 88.12 88 THR A O 1
ATOM 659 N N . LEU A 1 89 ? 10.364 -12.852 -25.638 1.00 88.56 89 LEU A N 1
ATOM 660 C CA . LEU A 1 89 ? 10.944 -12.624 -24.313 1.00 88.56 89 LEU A CA 1
ATOM 661 C C . LEU A 1 89 ? 11.609 -11.246 -24.208 1.00 88.56 89 LEU A C 1
ATOM 663 O O . LEU A 1 89 ? 11.598 -10.652 -23.135 1.00 88.56 89 LEU A O 1
ATOM 667 N N . GLU A 1 90 ? 12.150 -10.730 -25.312 1.00 88.12 90 GLU A N 1
ATOM 668 C CA . GLU A 1 90 ? 12.762 -9.402 -25.380 1.00 88.12 90 GLU A CA 1
ATOM 669 C C . GLU A 1 90 ? 11.726 -8.289 -25.186 1.00 88.12 90 GLU A C 1
A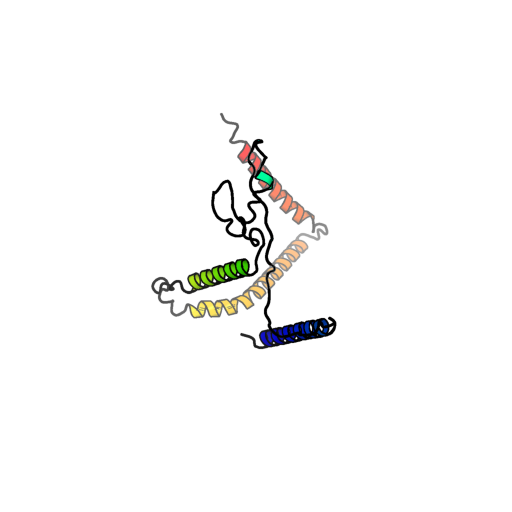TOM 671 O O . GLU A 1 90 ? 11.962 -7.378 -24.393 1.00 88.12 90 GLU A O 1
ATOM 676 N N . ALA A 1 91 ? 10.552 -8.396 -25.823 1.00 89.56 91 ALA A N 1
ATOM 677 C CA . ALA A 1 91 ? 9.458 -7.441 -25.645 1.00 89.56 91 ALA A CA 1
ATOM 678 C C . ALA A 1 91 ? 8.972 -7.411 -24.187 1.00 89.56 91 ALA A C 1
ATOM 680 O O . ALA A 1 91 ? 8.914 -6.349 -23.566 1.00 89.56 91 ALA A O 1
ATOM 681 N N . ARG A 1 92 ? 8.739 -8.588 -23.592 1.00 91.44 92 ARG A N 1
ATOM 682 C CA . ARG A 1 92 ? 8.323 -8.699 -22.187 1.00 91.44 92 ARG A CA 1
ATOM 683 C C . ARG A 1 92 ? 9.392 -8.197 -21.211 1.00 91.44 92 ARG A C 1
ATOM 685 O O . ARG A 1 92 ? 9.070 -7.564 -20.208 1.00 91.44 92 ARG A O 1
ATOM 692 N N . ALA A 1 93 ? 10.669 -8.461 -21.485 1.00 93.38 93 ALA A N 1
ATOM 693 C CA . ALA A 1 93 ? 11.768 -7.937 -20.676 1.00 93.38 93 ALA A CA 1
ATOM 694 C C . ALA A 1 93 ? 11.849 -6.404 -20.759 1.00 93.38 93 ALA A C 1
ATOM 696 O O . ALA A 1 93 ? 12.068 -5.750 -19.739 1.00 93.38 93 ALA A O 1
ATOM 697 N N . ALA A 1 94 ? 11.618 -5.828 -21.942 1.00 93.00 94 ALA A N 1
ATOM 698 C CA . ALA A 1 94 ? 11.581 -4.383 -22.133 1.00 93.00 94 ALA A CA 1
ATOM 699 C C . ALA A 1 94 ? 10.412 -3.724 -21.382 1.00 93.00 94 ALA A C 1
ATOM 701 O O . ALA A 1 94 ? 10.587 -2.651 -20.809 1.00 93.00 94 ALA A O 1
ATOM 702 N N . GLU A 1 95 ? 9.240 -4.359 -21.331 1.00 93.00 95 GLU A N 1
ATOM 703 C CA . GLU A 1 95 ? 8.105 -3.887 -20.525 1.00 93.00 95 GLU A CA 1
ATOM 704 C C . GLU A 1 95 ? 8.419 -3.885 -19.027 1.00 93.00 95 GLU A C 1
ATOM 706 O O . GLU A 1 95 ? 8.180 -2.888 -18.347 1.00 93.00 95 GLU A O 1
ATOM 711 N N . ILE A 1 96 ? 9.022 -4.963 -18.517 1.00 93.00 96 ILE A N 1
ATOM 712 C CA . ILE A 1 96 ? 9.430 -5.055 -17.108 1.00 93.00 96 ILE A CA 1
ATOM 713 C C . ILE A 1 96 ? 10.481 -3.988 -16.781 1.00 93.00 96 ILE A C 1
ATOM 715 O O . ILE A 1 96 ? 10.385 -3.332 -15.745 1.00 93.00 96 ILE A O 1
ATOM 719 N N . ALA A 1 97 ? 11.460 -3.780 -17.664 1.00 92.12 97 ALA A N 1
ATOM 720 C CA . ALA A 1 97 ? 12.471 -2.742 -17.490 1.00 92.12 97 ALA A CA 1
ATOM 721 C C . ALA A 1 97 ? 11.851 -1.335 -17.461 1.00 92.12 97 ALA A C 1
ATOM 723 O O . ALA A 1 97 ? 12.217 -0.524 -16.612 1.00 92.12 97 ALA A O 1
ATOM 724 N N . LYS A 1 98 ? 10.872 -1.055 -18.333 1.00 91.88 98 LYS A N 1
ATOM 725 C CA . LYS A 1 98 ? 10.125 0.214 -18.322 1.00 91.88 98 LYS A CA 1
ATOM 726 C C . LYS A 1 98 ? 9.336 0.399 -17.026 1.00 91.88 98 LYS A C 1
ATOM 728 O O . LYS A 1 98 ? 9.409 1.469 -16.433 1.00 91.88 98 LYS A O 1
ATOM 733 N N . ALA A 1 99 ? 8.639 -0.638 -16.563 1.00 91.81 99 ALA A N 1
ATOM 734 C CA . ALA A 1 99 ? 7.877 -0.590 -15.317 1.00 91.81 99 ALA A CA 1
ATOM 735 C C . ALA A 1 99 ? 8.782 -0.368 -14.092 1.00 91.81 99 ALA A C 1
ATOM 737 O O . ALA A 1 99 ? 8.448 0.428 -13.217 1.00 91.81 99 ALA A O 1
ATOM 738 N N . ALA A 1 100 ? 9.947 -1.023 -14.050 1.00 90.00 100 ALA A N 1
ATOM 739 C CA . ALA A 1 100 ? 10.940 -0.820 -12.997 1.00 90.00 100 ALA A CA 1
ATOM 740 C C . ALA A 1 100 ? 11.486 0.616 -13.004 1.00 90.00 100 ALA A C 1
ATOM 742 O O . ALA A 1 100 ? 11.521 1.262 -11.961 1.00 90.00 100 ALA A O 1
ATOM 743 N N . HIS A 1 101 ? 11.827 1.140 -14.183 1.00 84.94 101 HIS A N 1
ATOM 744 C CA . HIS A 1 101 ? 12.318 2.508 -14.328 1.00 84.94 101 HIS A CA 1
ATOM 745 C C . HIS A 1 101 ? 11.240 3.554 -13.984 1.00 84.94 101 HIS A C 1
ATOM 747 O O . HIS A 1 101 ? 11.558 4.638 -13.503 1.00 84.94 101 HIS A O 1
ATOM 753 N N . GLU A 1 102 ? 9.956 3.278 -14.222 1.00 84.44 102 GLU A N 1
ATOM 754 C CA . GLU A 1 102 ? 8.873 4.180 -13.816 1.00 84.44 102 GLU A CA 1
ATOM 755 C C . GLU A 1 102 ? 8.623 4.157 -12.302 1.00 84.44 102 GLU A C 1
ATOM 757 O O . GLU A 1 102 ? 8.349 5.205 -11.719 1.00 84.44 102 GLU A O 1
ATOM 762 N N . ALA A 1 103 ? 8.741 2.992 -11.658 1.00 82.50 103 ALA A N 1
ATOM 763 C CA . ALA A 1 103 ? 8.666 2.879 -10.203 1.00 82.50 103 ALA A CA 1
ATOM 764 C C . ALA A 1 103 ? 9.818 3.637 -9.525 1.00 82.50 103 ALA A C 1
ATOM 766 O O . ALA A 1 103 ? 9.574 4.451 -8.641 1.00 82.50 103 ALA A O 1
ATOM 767 N N . GLU A 1 104 ? 11.047 3.457 -10.013 1.00 78.88 104 GLU A N 1
ATOM 768 C CA . GLU A 1 104 ? 12.228 4.163 -9.503 1.00 78.88 104 GLU A CA 1
ATOM 769 C C . GLU A 1 104 ? 12.086 5.682 -9.664 1.00 78.88 104 GLU A C 1
ATOM 771 O O . GLU A 1 104 ? 12.343 6.423 -8.728 1.00 78.88 104 GLU A O 1
ATOM 776 N N . ARG A 1 105 ? 11.534 6.165 -10.786 1.00 77.88 105 ARG A N 1
ATOM 777 C CA . ARG A 1 105 ? 11.257 7.602 -10.980 1.00 77.88 105 ARG A CA 1
ATOM 778 C C . ARG A 1 105 ? 10.218 8.185 -10.019 1.00 77.88 105 ARG A C 1
ATOM 780 O O . ARG A 1 105 ? 10.254 9.390 -9.796 1.00 77.88 105 ARG A O 1
ATOM 787 N N . LYS A 1 106 ? 9.280 7.379 -9.511 1.00 74.12 106 L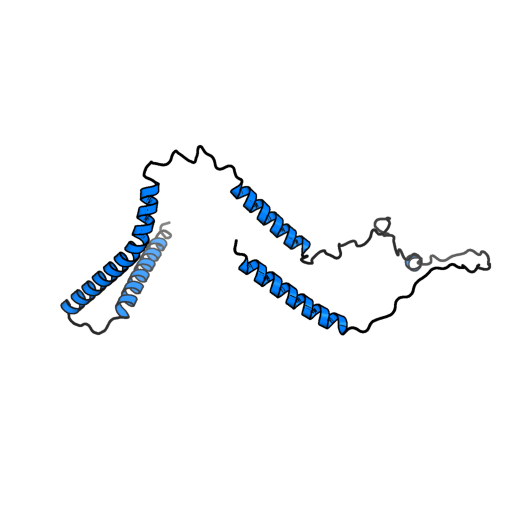YS A N 1
ATOM 788 C CA . LYS A 1 106 ? 8.283 7.815 -8.513 1.00 74.12 106 LYS A CA 1
ATOM 789 C C . LYS A 1 106 ? 8.889 7.878 -7.112 1.00 74.12 106 LYS A C 1
ATOM 791 O O . LYS A 1 106 ? 8.513 8.749 -6.337 1.00 74.12 106 LYS A O 1
ATOM 796 N N . ASP A 1 107 ? 9.833 6.991 -6.812 1.00 68.62 107 ASP A N 1
ATOM 797 C CA . ASP A 1 107 ? 10.552 6.973 -5.535 1.00 68.62 107 ASP A CA 1
ATOM 798 C C . ASP A 1 107 ? 11.694 8.012 -5.491 1.00 68.62 107 ASP A C 1
ATOM 800 O O . ASP A 1 107 ? 11.959 8.588 -4.436 1.00 68.62 107 ASP A O 1
ATOM 804 N N . ASP A 1 108 ? 12.328 8.288 -6.637 1.00 65.38 108 ASP A N 1
ATOM 805 C CA . ASP A 1 108 ? 13.366 9.314 -6.829 1.00 65.38 108 ASP A CA 1
ATOM 806 C C . ASP A 1 108 ? 12.796 10.719 -7.068 1.00 65.38 108 ASP A C 1
ATOM 808 O O . ASP A 1 108 ? 13.562 11.681 -7.206 1.00 65.38 108 ASP A O 1
ATOM 812 N N . GLU A 1 109 ? 11.467 10.872 -7.130 1.00 75.00 109 GLU A N 1
ATOM 813 C CA . GLU A 1 109 ? 10.866 12.199 -7.121 1.00 75.00 109 GLU A CA 1
ATOM 814 C C . GLU A 1 109 ? 11.326 12.894 -5.831 1.00 75.00 109 GLU A C 1
ATOM 816 O O . GLU A 1 109 ? 11.075 12.386 -4.732 1.00 75.00 109 GLU A O 1
ATOM 821 N N . PRO A 1 110 ? 12.080 14.006 -5.934 1.00 70.31 110 PRO A N 1
ATOM 822 C CA . PRO A 1 110 ? 12.728 14.602 -4.784 1.00 70.31 110 PRO A CA 1
ATOM 823 C C . PRO A 1 110 ? 11.645 15.013 -3.799 1.00 70.31 110 PRO A C 1
ATOM 825 O O . PRO A 1 110 ? 10.891 15.952 -4.048 1.00 70.31 110 PRO A O 1
ATOM 828 N N . VAL A 1 111 ? 11.565 14.276 -2.691 1.00 68.62 111 VAL A N 1
ATOM 829 C CA . VAL A 1 111 ? 10.607 14.531 -1.620 1.00 68.62 111 VAL A CA 1
ATOM 830 C C . VAL A 1 111 ? 10.761 15.990 -1.212 1.00 68.62 111 VAL A C 1
ATOM 832 O O . VAL A 1 111 ? 11.796 16.377 -0.669 1.00 68.62 111 VAL A O 1
ATOM 835 N N . ASP A 1 112 ? 9.749 16.804 -1.506 1.00 73.88 112 ASP A N 1
ATOM 836 C CA . ASP A 1 112 ? 9.792 18.236 -1.246 1.00 73.88 112 ASP A CA 1
ATOM 837 C C . ASP A 1 112 ? 9.926 18.474 0.264 1.00 73.88 112 ASP A C 1
ATOM 839 O O . ASP A 1 112 ? 8.982 18.285 1.037 1.00 73.88 112 ASP A O 1
ATOM 843 N N . LEU A 1 113 ? 11.119 18.885 0.702 1.00 67.75 113 LEU A N 1
ATOM 844 C CA . LEU A 1 113 ? 11.433 19.120 2.110 1.00 67.75 113 LEU A CA 1
ATOM 845 C C . LEU A 1 113 ? 10.588 20.250 2.720 1.00 67.75 113 LEU A C 1
ATOM 847 O O . LEU A 1 113 ? 10.484 20.322 3.942 1.00 67.75 113 LEU A O 1
ATOM 851 N N . PHE A 1 114 ? 9.963 21.105 1.904 1.00 68.12 114 PHE A N 1
ATOM 852 C CA . PHE A 1 114 ? 9.044 22.143 2.375 1.00 68.12 114 PHE A CA 1
ATOM 853 C C . PHE A 1 114 ? 7.615 21.623 2.575 1.00 68.12 114 PHE A C 1
ATOM 855 O O . PHE A 1 114 ? 6.882 22.154 3.413 1.00 68.12 114 PHE A O 1
ATOM 862 N N . SER A 1 115 ? 7.238 20.541 1.886 1.00 70.38 115 SER A N 1
ATOM 863 C CA . SER A 1 115 ? 6.008 19.790 2.166 1.00 70.38 115 SER A CA 1
ATOM 864 C C . SER A 1 115 ? 6.115 18.970 3.463 1.00 70.38 115 SER A C 1
ATOM 866 O O . SER A 1 115 ? 5.131 18.797 4.188 1.00 70.38 115 SER A O 1
ATOM 868 N N . LEU A 1 116 ? 7.332 18.542 3.828 1.00 66.88 116 LEU A N 1
ATOM 869 C CA . LEU A 1 116 ? 7.646 17.999 5.149 1.00 66.88 116 LEU A CA 1
ATOM 870 C C . LEU A 1 116 ? 7.841 19.138 6.160 1.00 66.88 116 LEU A C 1
ATOM 872 O O . LEU A 1 116 ? 8.950 19.470 6.574 1.00 66.88 116 LEU A O 1
ATOM 876 N N . GLN A 1 117 ? 6.728 19.714 6.616 1.00 71.19 117 GLN A N 1
ATOM 877 C CA . GLN A 1 117 ? 6.724 20.616 7.769 1.00 71.19 117 GLN A CA 1
ATOM 878 C C . GLN A 1 117 ? 7.498 20.010 8.958 1.00 71.19 117 GLN A C 1
ATOM 880 O O . GLN A 1 117 ? 7.439 18.789 9.169 1.00 71.19 117 GLN A O 1
ATOM 885 N N . PRO A 1 118 ? 8.164 20.833 9.796 1.00 74.81 118 PRO A N 1
ATOM 886 C CA . PRO A 1 118 ? 8.757 20.346 11.034 1.00 74.81 118 PRO A CA 1
ATOM 887 C C . PRO A 1 118 ? 7.676 19.640 11.857 1.00 74.81 118 PRO A C 1
ATOM 889 O O . PRO A 1 118 ? 6.665 20.226 12.253 1.00 74.81 118 PRO A O 1
ATOM 892 N N . LYS A 1 119 ? 7.864 18.336 12.065 1.00 69.25 119 LYS A N 1
ATOM 893 C CA . LYS A 1 119 ? 6.897 17.498 12.772 1.00 69.25 119 LYS A CA 1
ATOM 894 C C . LYS A 1 119 ? 6.719 17.991 14.205 1.00 69.25 119 LYS A C 1
ATOM 896 O O . LYS A 1 119 ? 7.678 18.375 14.872 1.00 69.25 119 LYS A O 1
ATOM 901 N N . LYS A 1 120 ? 5.473 17.948 14.694 1.00 76.81 120 LYS A N 1
ATOM 902 C CA . LYS A 1 120 ? 5.147 18.271 16.092 1.00 76.81 120 LYS A CA 1
ATOM 903 C C . LYS A 1 120 ? 6.005 17.397 17.028 1.00 76.81 120 LYS A C 1
ATOM 905 O O . LYS A 1 120 ? 6.096 16.196 16.775 1.00 76.81 120 LYS A O 1
ATOM 910 N N . PRO A 1 121 ? 6.559 17.936 18.131 1.00 77.31 121 PRO A N 1
ATOM 911 C CA . PRO A 1 121 ? 7.442 17.187 19.036 1.00 77.31 121 PRO A CA 1
ATOM 912 C C . PRO A 1 121 ? 6.867 15.845 19.523 1.00 77.31 121 PRO A C 1
ATOM 914 O O . PRO A 1 121 ? 7.594 14.869 19.654 1.00 77.31 121 PRO A O 1
ATOM 917 N N . ASN A 1 122 ? 5.544 15.761 19.702 1.00 72.62 122 ASN A N 1
ATOM 918 C CA . ASN A 1 122 ? 4.854 14.564 20.197 1.00 72.62 122 ASN A CA 1
ATOM 919 C C . ASN A 1 122 ? 4.205 13.714 19.086 1.00 72.62 122 ASN A C 1
ATOM 921 O O . ASN A 1 122 ? 3.362 12.866 19.377 1.00 72.62 122 ASN A O 1
ATOM 925 N N . TRP A 1 123 ? 4.531 13.943 17.808 1.00 83.56 123 TRP A N 1
ATOM 926 C CA . TRP A 1 123 ? 3.919 13.193 16.699 1.00 83.56 123 TRP A CA 1
ATOM 927 C C . TRP A 1 123 ? 4.230 11.687 16.774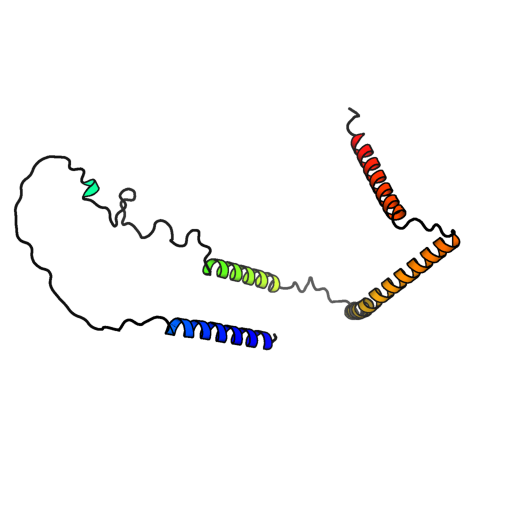 1.00 83.56 123 TRP A C 1
ATOM 929 O O . TRP A 1 123 ? 3.401 10.858 16.402 1.00 83.56 123 TRP A O 1
ATOM 939 N N . ASP A 1 124 ? 5.391 11.351 17.332 1.00 81.12 124 ASP A N 1
ATOM 940 C CA . ASP A 1 124 ? 5.836 9.981 17.550 1.00 81.12 124 ASP A CA 1
ATOM 941 C C . ASP A 1 124 ? 5.064 9.314 18.694 1.00 81.12 124 ASP A C 1
ATOM 943 O O . ASP A 1 124 ? 4.625 8.176 18.558 1.00 81.12 124 ASP A O 1
ATOM 947 N N . LEU A 1 125 ? 4.746 10.064 19.762 1.00 83.12 125 LEU A N 1
ATOM 948 C CA . LEU A 1 125 ? 3.887 9.556 20.836 1.00 83.12 125 LEU A CA 1
ATOM 949 C C . LEU A 1 125 ? 2.526 9.124 20.304 1.00 83.12 125 LEU A C 1
ATOM 951 O O . LEU A 1 125 ? 2.028 8.082 20.713 1.00 83.12 125 LEU A O 1
ATOM 955 N N . LYS A 1 126 ? 1.920 9.899 19.397 1.00 84.44 126 LYS A N 1
ATOM 956 C CA . LYS A 1 126 ? 0.625 9.524 18.823 1.00 84.44 126 LYS A CA 1
ATOM 957 C C . LYS A 1 126 ? 0.720 8.192 18.080 1.00 84.44 126 LYS A C 1
ATOM 959 O O . LYS A 1 126 ? -0.083 7.308 18.341 1.00 84.44 126 LYS A O 1
ATOM 964 N N . ARG A 1 127 ? 1.736 8.017 17.234 1.00 85.38 127 ARG A N 1
ATOM 965 C CA . ARG A 1 127 ? 1.952 6.776 16.480 1.00 85.38 127 ARG A CA 1
ATOM 966 C C . ARG A 1 127 ? 2.225 5.576 17.394 1.00 85.38 127 ARG A C 1
ATOM 968 O O . ARG A 1 127 ? 1.650 4.505 17.200 1.00 85.38 127 ARG A O 1
ATOM 975 N N . ASP A 1 128 ? 3.072 5.757 18.402 1.00 86.12 128 ASP A N 1
ATOM 976 C CA . ASP A 1 128 ? 3.438 4.696 19.342 1.00 86.12 128 ASP A CA 1
ATOM 977 C C . ASP A 1 128 ? 2.279 4.312 20.269 1.00 86.12 128 ASP A C 1
ATOM 979 O O . ASP A 1 128 ? 2.116 3.139 20.624 1.00 86.12 128 ASP A O 1
ATOM 983 N N . VAL A 1 129 ? 1.449 5.287 20.646 1.00 91.81 129 VAL A N 1
ATOM 984 C CA . VAL A 1 129 ? 0.207 5.064 21.392 1.00 91.81 129 VAL A CA 1
ATOM 985 C C . VAL A 1 129 ? -0.832 4.387 20.505 1.00 91.81 129 VAL A C 1
ATOM 987 O O . VAL A 1 129 ? -1.420 3.401 20.941 1.00 91.81 129 VAL A O 1
ATOM 990 N N . ASP A 1 130 ? -1.010 4.830 19.260 1.00 90.06 130 ASP A N 1
ATOM 991 C CA . ASP A 1 130 ? -1.962 4.241 18.314 1.00 90.06 130 ASP A CA 1
ATOM 992 C C . ASP A 1 130 ? -1.658 2.757 18.072 1.00 90.06 130 ASP A C 1
ATOM 994 O O . ASP A 1 130 ? -2.563 1.929 18.159 1.00 90.06 130 ASP A O 1
ATOM 998 N N 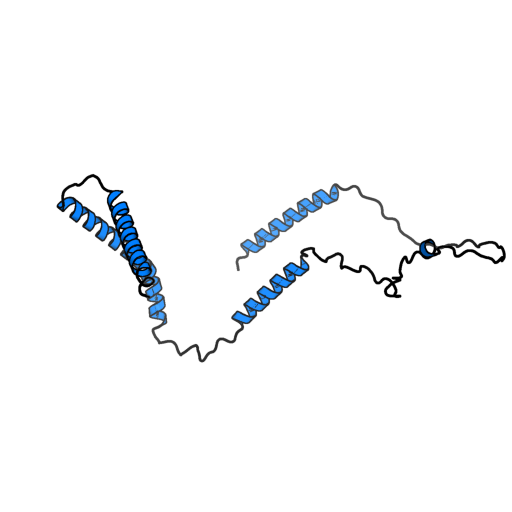. ARG A 1 131 ? -0.379 2.383 17.920 1.00 89.38 131 ARG A N 1
ATOM 999 C CA . ARG A 1 131 ? 0.039 0.975 17.794 1.00 89.38 131 ARG A CA 1
ATOM 1000 C C . ARG A 1 131 ? -0.337 0.124 19.012 1.00 89.38 131 ARG A C 1
ATOM 1002 O O . ARG A 1 131 ? -0.720 -1.035 18.862 1.00 89.38 131 ARG A O 1
ATOM 1009 N N . LYS A 1 132 ? -0.220 0.677 20.223 1.00 91.25 132 LYS A N 1
ATOM 1010 C CA . LYS A 1 132 ? -0.623 -0.011 21.464 1.00 91.25 132 LYS A CA 1
ATOM 1011 C C . LYS A 1 132 ? -2.145 -0.083 21.591 1.00 91.25 132 LYS A C 1
ATOM 1013 O O . LYS A 1 132 ? -2.674 -1.098 22.041 1.00 91.25 132 LYS A O 1
ATOM 1018 N N . LEU A 1 133 ? -2.844 0.972 21.174 1.00 94.12 133 LEU A N 1
ATOM 1019 C CA . LEU A 1 133 ? -4.300 1.030 21.172 1.00 94.12 133 LEU A CA 1
ATOM 1020 C C . LEU A 1 133 ? -4.910 0.078 20.145 1.00 94.12 133 LEU A C 1
ATOM 1022 O O . LEU A 1 133 ? -5.950 -0.481 20.448 1.00 94.12 133 LEU A O 1
ATOM 1026 N N . GLU A 1 134 ? -4.284 -0.178 18.996 1.00 92.50 134 GLU A N 1
ATOM 1027 C CA . GLU A 1 134 ? -4.745 -1.149 17.985 1.00 92.50 134 GLU A CA 1
ATOM 1028 C C . GLU A 1 134 ? -5.068 -2.523 18.609 1.00 92.50 134 GLU A C 1
ATOM 1030 O O . GLU A 1 134 ? -6.149 -3.090 18.434 1.00 92.50 134 GLU A O 1
ATOM 1035 N N . MET A 1 135 ? -4.150 -3.024 19.443 1.00 90.62 135 MET A N 1
ATOM 1036 C CA . MET A 1 135 ? -4.304 -4.297 20.153 1.00 90.62 135 MET A CA 1
ATOM 1037 C C . MET A 1 135 ? -5.419 -4.266 21.205 1.00 90.62 135 MET A C 1
ATOM 1039 O O . MET A 1 135 ? -5.953 -5.316 21.572 1.00 90.62 135 MET A O 1
ATOM 1043 N N . LEU A 1 136 ? -5.722 -3.088 21.751 1.00 95.19 136 LEU A N 1
ATOM 1044 C CA . LEU A 1 136 ? -6.759 -2.909 22.759 1.00 95.19 136 LEU A CA 1
ATOM 1045 C C . LEU A 1 136 ? -8.131 -2.675 22.116 1.00 95.19 136 LEU A C 1
ATOM 1047 O O . LEU A 1 136 ? -9.099 -3.254 22.588 1.00 95.19 136 LEU A O 1
ATOM 1051 N N . LYS A 1 137 ? -8.204 -1.919 21.013 1.00 94.81 137 LYS A N 1
ATOM 1052 C CA . LYS A 1 137 ? -9.419 -1.615 20.239 1.00 94.81 137 LYS A CA 1
ATOM 1053 C C . LYS A 1 137 ? -10.168 -2.892 19.869 1.00 94.81 137 LYS A C 1
ATOM 1055 O O . LYS A 1 137 ? 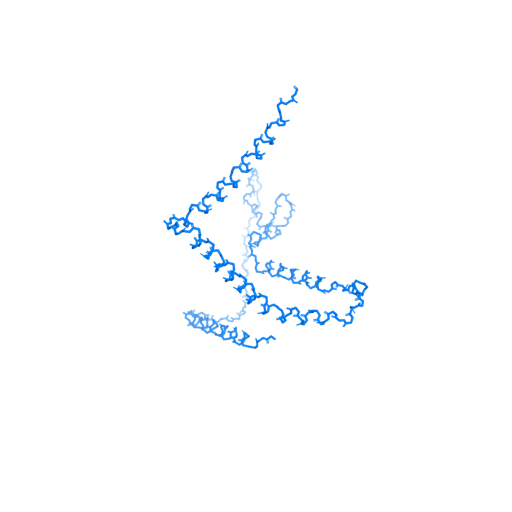-11.314 -3.034 20.262 1.00 94.81 137 LYS A O 1
ATOM 1060 N N . SER A 1 138 ? -9.488 -3.888 19.295 1.00 94.69 138 SER A N 1
ATOM 1061 C CA . SER A 1 138 ? -10.116 -5.183 18.962 1.00 94.69 138 SER A CA 1
ATOM 1062 C C . SER A 1 138 ? -10.760 -5.894 20.164 1.00 94.69 138 SER A C 1
ATOM 1064 O O . SER A 1 138 ? -11.831 -6.498 20.052 1.00 94.69 138 SER A O 1
ATOM 1066 N N . ARG A 1 139 ? -10.127 -5.817 21.342 1.00 96.56 139 ARG A N 1
ATOM 1067 C CA . ARG A 1 139 ? -10.657 -6.393 22.586 1.00 96.56 139 ARG A CA 1
ATOM 1068 C C . ARG A 1 139 ? -11.820 -5.572 23.129 1.00 96.56 139 ARG A C 1
ATOM 1070 O O . ARG A 1 139 ? -12.791 -6.159 23.600 1.00 96.56 139 ARG A O 1
ATOM 1077 N N . THR A 1 140 ? -11.729 -4.249 23.049 1.00 97.00 140 THR A N 1
ATOM 1078 C CA . THR A 1 140 ? -12.794 -3.323 23.438 1.00 97.00 140 THR A CA 1
ATOM 1079 C C . THR A 1 140 ? -14.025 -3.521 22.561 1.00 97.00 140 THR A C 1
ATOM 1081 O O . THR A 1 140 ? -15.108 -3.705 23.102 1.00 97.00 140 THR A O 1
ATOM 1084 N N . ASP A 1 141 ? -13.866 -3.614 21.242 1.00 96.62 141 ASP A N 1
ATOM 1085 C CA . ASP A 1 141 ? -14.960 -3.860 20.295 1.00 96.62 141 ASP A CA 1
ATOM 1086 C C . ASP A 1 141 ? -15.613 -5.223 20.555 1.00 96.62 141 ASP A C 1
ATOM 1088 O O . ASP A 1 141 ? -16.837 -5.337 20.622 1.00 96.62 141 ASP A O 1
ATOM 1092 N N . SER A 1 142 ? -14.802 -6.253 20.824 1.00 95.31 142 SER A N 1
ATOM 1093 C CA . SER A 1 142 ? -15.299 -7.574 21.230 1.00 95.31 142 SER A CA 1
ATOM 1094 C C . SER A 1 142 ? -16.086 -7.525 22.546 1.00 95.31 142 SER A C 1
ATOM 1096 O O . SER A 1 142 ? -17.098 -8.211 22.696 1.00 95.31 142 SER A O 1
ATOM 1098 N N . ALA A 1 143 ? -15.631 -6.734 23.521 1.00 97.38 143 ALA A N 1
ATOM 1099 C CA . ALA A 1 143 ? -16.319 -6.556 24.796 1.00 97.38 143 ALA A CA 1
ATOM 1100 C C . ALA A 1 143 ? -17.627 -5.769 24.630 1.00 97.38 143 ALA A C 1
ATOM 1102 O O . ALA A 1 143 ? -18.644 -6.167 25.196 1.00 97.38 143 ALA A O 1
ATOM 1103 N N . ILE A 1 144 ? -17.627 -4.714 23.810 1.00 97.31 144 ILE A N 1
ATOM 1104 C CA . ILE A 1 144 ? -18.822 -3.941 23.456 1.00 97.31 144 ILE A CA 1
ATOM 1105 C C . ILE A 1 144 ? -19.846 -4.853 22.777 1.00 97.31 144 ILE A C 1
ATOM 1107 O O . ILE A 1 144 ? -20.994 -4.890 23.208 1.00 97.31 144 ILE A O 1
ATOM 1111 N N . ALA A 1 145 ? -19.435 -5.658 21.795 1.00 97.25 145 ALA A N 1
ATOM 1112 C CA . ALA A 1 145 ? -20.323 -6.603 21.121 1.00 97.25 145 ALA A CA 1
ATOM 1113 C C . ALA A 1 145 ? -20.956 -7.606 22.103 1.00 97.25 145 ALA A C 1
ATOM 1115 O O . ALA A 1 145 ? -22.155 -7.875 22.035 1.00 97.25 145 ALA A O 1
ATOM 1116 N N . ARG A 1 146 ? -20.177 -8.125 23.065 1.00 97.00 146 ARG A N 1
ATOM 1117 C CA . ARG A 1 146 ? -20.694 -9.011 24.124 1.00 97.00 146 ARG A CA 1
ATOM 1118 C C . ARG A 1 146 ? -21.687 -8.304 25.043 1.00 97.00 146 ARG A C 1
ATOM 1120 O O . ARG A 1 146 ? -22.717 -8.889 25.362 1.00 97.00 146 ARG A O 1
ATOM 1127 N N . LEU A 1 147 ? -21.399 -7.068 25.452 1.00 97.38 147 LEU A N 1
ATOM 1128 C CA . LEU A 1 147 ? -22.298 -6.274 26.295 1.00 97.38 147 LEU A CA 1
ATOM 1129 C C . LEU A 1 147 ? -23.612 -5.959 25.578 1.00 97.38 147 LEU A C 1
ATOM 1131 O O . LEU A 1 147 ? -24.679 -6.106 26.167 1.00 97.38 147 LEU A O 1
ATOM 1135 N N . VAL A 1 148 ? -23.544 -5.577 24.302 1.00 96.75 148 VAL A N 1
ATOM 1136 C CA . VAL A 1 148 ? -24.727 -5.324 23.473 1.00 96.75 148 VAL A CA 1
ATOM 1137 C C . VAL A 1 148 ? -25.548 -6.603 23.311 1.00 96.75 148 VAL A C 1
ATOM 1139 O O . VAL A 1 148 ? -26.756 -6.571 23.524 1.00 96.75 148 VAL A O 1
ATOM 1142 N N . LYS A 1 149 ? -24.908 -7.745 23.030 1.00 95.94 149 LYS A N 1
ATOM 1143 C CA . LYS A 1 149 ? -25.597 -9.039 22.925 1.00 95.94 149 LYS A CA 1
ATOM 1144 C C . LYS A 1 149 ? -26.314 -9.420 24.224 1.00 95.94 149 LYS A C 1
ATOM 1146 O O . LYS A 1 149 ? -27.498 -9.735 24.183 1.00 95.94 149 LYS A O 1
ATOM 1151 N N . ALA A 1 150 ? -25.630 -9.329 25.365 1.00 95.31 150 ALA A N 1
ATOM 1152 C CA . ALA A 1 150 ? -26.222 -9.628 26.669 1.00 95.31 150 ALA A CA 1
ATOM 1153 C C . ALA A 1 150 ? -27.401 -8.697 26.993 1.00 95.31 150 ALA A C 1
ATOM 1155 O O . ALA A 1 150 ? -28.421 -9.144 27.509 1.00 95.31 150 ALA A O 1
ATOM 1156 N N . ARG A 1 151 ? -27.289 -7.411 26.641 1.00 95.56 151 ARG A N 1
ATOM 1157 C CA . ARG A 1 151 ? -28.364 -6.435 26.840 1.00 95.56 151 ARG A CA 1
ATOM 1158 C C . ARG A 1 151 ? -29.585 -6.735 25.970 1.00 95.56 151 ARG A C 1
ATOM 1160 O O . ARG A 1 151 ? -30.700 -6.690 26.475 1.00 95.56 151 ARG A O 1
ATOM 1167 N N . ILE A 1 152 ? -29.380 -7.100 24.703 1.00 93.94 152 ILE A N 1
ATOM 1168 C CA . ILE A 1 152 ? -30.464 -7.520 23.801 1.00 93.94 152 ILE A CA 1
ATOM 1169 C C . ILE A 1 152 ? -31.131 -8.801 24.320 1.00 93.94 152 ILE A C 1
ATOM 1171 O O . ILE A 1 152 ? -32.354 -8.897 24.311 1.00 93.94 152 ILE A O 1
ATOM 1175 N N . GLU A 1 153 ? -30.360 -9.784 24.790 1.00 93.25 153 GLU A N 1
ATOM 1176 C CA . GLU A 1 153 ? -30.898 -11.020 25.376 1.00 93.25 153 GLU A CA 1
ATOM 1177 C C . GLU A 1 153 ? -31.699 -10.751 26.659 1.00 93.25 153 GLU A C 1
ATOM 1179 O O . GLU A 1 153 ? -32.774 -11.319 26.842 1.00 93.25 153 GLU A O 1
ATOM 1184 N N . GLU A 1 154 ? -31.227 -9.852 27.526 1.00 93.19 154 GLU A N 1
ATOM 1185 C CA . GLU A 1 154 ? -31.954 -9.445 28.731 1.00 93.19 154 GLU A CA 1
ATOM 1186 C C . GLU A 1 154 ? -33.256 -8.707 28.387 1.00 93.19 154 GLU A C 1
ATOM 1188 O O . GLU A 1 154 ? -34.295 -8.982 28.988 1.00 93.19 154 GLU A O 1
ATOM 1193 N N . GLU A 1 155 ? -33.232 -7.804 27.402 1.00 91.31 155 GLU A N 1
ATOM 1194 C CA . GLU A 1 155 ? -34.428 -7.113 26.910 1.00 91.31 155 GLU A CA 1
ATOM 1195 C C . GLU A 1 155 ? -35.425 -8.085 26.263 1.00 91.31 155 GLU A C 1
ATOM 1197 O O . GLU A 1 155 ? -36.620 -7.988 26.542 1.00 91.31 155 GLU A O 1
ATOM 1202 N N . LYS A 1 156 ? -34.953 -9.069 25.484 1.00 88.50 156 LYS A N 1
ATOM 1203 C CA . LYS A 1 156 ? -35.785 -10.156 24.937 1.00 88.50 156 LYS A CA 1
ATOM 1204 C C . LYS A 1 156 ? -36.405 -11.005 26.046 1.00 88.50 156 LYS A C 1
ATOM 1206 O O . LYS A 1 156 ? -37.611 -11.220 26.044 1.00 88.50 156 LYS A O 1
ATOM 1211 N N . LYS A 1 157 ? -35.614 -11.418 27.040 1.00 86.94 157 LYS A N 1
ATOM 1212 C CA . LYS A 1 157 ? -36.097 -12.204 28.185 1.00 86.94 157 LYS A CA 1
ATOM 1213 C C . LYS A 1 157 ? -37.122 -11.431 29.019 1.00 86.94 157 LYS A C 1
ATOM 1215 O O . LYS A 1 157 ? -38.119 -12.004 29.447 1.00 86.94 157 LYS A O 1
ATOM 1220 N N . LYS A 1 158 ? -36.908 -10.127 29.232 1.00 82.94 158 LYS A N 1
ATOM 1221 C CA . LYS A 1 158 ? -37.873 -9.242 29.910 1.00 82.94 158 LYS A CA 1
ATOM 1222 C C . LYS A 1 158 ? -39.146 -9.025 29.095 1.00 82.94 158 LYS A C 1
ATOM 1224 O O . LYS A 1 158 ? -40.210 -8.891 29.690 1.00 82.94 158 LYS A O 1
ATOM 1229 N N . ARG A 1 159 ? -39.053 -9.001 27.762 1.00 79.31 159 ARG A N 1
ATOM 1230 C CA . ARG A 1 159 ? -40.220 -8.925 26.868 1.00 79.31 159 ARG A CA 1
ATOM 1231 C C . ARG A 1 159 ? -41.022 -10.225 26.777 1.00 79.31 159 ARG A C 1
ATOM 1233 O O . ARG A 1 159 ? -42.099 -10.199 26.192 1.00 79.31 159 ARG A O 1
ATOM 1240 N N . GLY A 1 160 ? -40.570 -11.300 27.421 1.00 53.84 160 GLY A N 1
ATOM 1241 C CA . GLY A 1 160 ? -41.194 -12.611 27.324 1.00 53.84 160 GLY A CA 1
ATOM 1242 C C . GLY A 1 160 ? -40.696 -13.346 26.083 1.00 53.84 160 GLY A C 1
ATOM 1243 O O . GLY A 1 160 ? -40.562 -12.773 25.007 1.00 53.84 160 GLY A O 1
ATOM 1244 N N . GLU A 1 161 ? -40.378 -14.616 26.285 1.00 55.72 161 GLU A N 1
ATOM 1245 C CA . GLU A 1 161 ? -39.902 -15.590 25.308 1.00 55.72 161 GLU A CA 1
ATOM 1246 C C . GLU A 1 161 ? -40.845 -15.685 24.094 1.00 55.72 161 GLU A C 1
ATOM 1248 O O . GLU A 1 161 ? -41.792 -16.465 24.078 1.00 55.72 161 GLU A O 1
ATOM 1253 N N . VAL A 1 162 ? -40.604 -14.860 23.071 1.00 50.12 162 VAL A N 1
ATOM 1254 C CA . VAL A 1 162 ? -41.080 -15.118 21.707 1.00 50.12 162 VAL A CA 1
ATOM 1255 C C . VAL A 1 162 ? -40.007 -15.972 21.038 1.00 50.12 162 VAL A C 1
ATOM 1257 O O . VAL A 1 162 ? -39.143 -15.490 20.302 1.00 50.12 162 VAL A O 1
ATOM 1260 N N . ASP A 1 163 ? -40.010 -17.255 21.392 1.00 45.88 163 ASP A N 1
ATOM 1261 C CA . ASP A 1 163 ? -39.338 -18.308 20.640 1.00 45.88 163 ASP A CA 1
ATOM 1262 C C . ASP A 1 163 ? -39.984 -18.374 19.253 1.00 45.88 163 ASP A C 1
ATOM 1264 O O . ASP A 1 163 ? -41.057 -18.950 19.074 1.00 45.88 163 ASP A O 1
ATOM 1268 N N . GLY A 1 164 ? -39.368 -17.714 18.269 1.00 48.94 164 GLY A N 1
ATOM 1269 C CA . GLY A 1 164 ? -39.904 -17.734 16.911 1.00 48.94 164 GLY A CA 1
ATOM 1270 C C . GLY A 1 164 ? -39.208 -16.916 15.829 1.00 48.94 164 GLY A C 1
ATOM 1271 O O . GLY A 1 164 ? -39.543 -17.118 14.678 1.00 48.94 164 GLY A O 1
ATOM 1272 N N . GLU A 1 165 ? -38.249 -16.022 16.091 1.00 47.00 165 GLU A N 1
ATOM 1273 C CA . GLU A 1 165 ? -37.855 -15.059 15.040 1.00 47.00 165 GLU A CA 1
ATOM 1274 C C . GLU A 1 165 ? -36.352 -14.757 14.998 1.00 47.00 165 GLU A C 1
ATOM 1276 O O . GLU A 1 165 ? -35.876 -13.698 15.402 1.00 47.00 165 GLU A O 1
ATOM 1281 N N . GLY A 1 166 ? -35.571 -15.695 14.461 1.00 45.62 166 GLY A N 1
ATOM 1282 C CA . GLY A 1 166 ? -34.246 -15.381 13.907 1.00 45.62 166 GLY A CA 1
ATOM 1283 C C . GLY A 1 166 ? -34.315 -14.877 12.460 1.00 45.62 166 GLY A C 1
ATOM 1284 O O . GLY A 1 166 ? -33.470 -14.094 12.046 1.00 45.62 166 GLY A O 1
ATOM 1285 N N . LYS A 1 167 ? -35.337 -15.302 11.701 1.00 49.53 167 LYS A N 1
ATOM 1286 C CA . LYS A 1 167 ? -35.521 -14.970 10.275 1.00 49.53 167 LYS A CA 1
ATOM 1287 C C . LYS A 1 167 ? -36.442 -13.777 10.023 1.00 49.53 167 LYS A C 1
ATOM 1289 O O . LYS A 1 167 ? -36.245 -13.061 9.049 1.00 49.53 167 LYS A O 1
ATOM 1294 N N . GLU A 1 168 ? -37.431 -13.545 10.877 1.00 48.31 168 GLU A N 1
ATOM 1295 C CA . GLU A 1 168 ? -38.415 -12.481 10.641 1.00 48.31 168 GLU A CA 1
ATOM 1296 C C . GLU A 1 168 ? -37.848 -11.086 10.946 1.00 48.31 168 GLU A C 1
ATOM 1298 O O . GLU A 1 168 ? -38.190 -10.139 10.251 1.00 48.31 168 GLU A O 1
ATOM 1303 N N . VAL A 1 169 ? -36.879 -10.942 11.861 1.00 54.75 169 VAL A N 1
ATOM 1304 C CA . VAL A 1 169 ? -36.207 -9.645 12.094 1.00 54.75 169 VAL A CA 1
ATOM 1305 C C . VAL A 1 169 ? -35.352 -9.225 10.889 1.00 54.75 169 VAL A C 1
ATOM 1307 O O . VAL A 1 169 ? -35.365 -8.059 10.501 1.00 54.75 169 VAL A O 1
ATOM 1310 N N . GLU A 1 170 ? -34.646 -10.167 10.259 1.00 51.88 170 GLU A N 1
ATOM 1311 C CA . GLU A 1 170 ? -33.851 -9.911 9.048 1.00 51.88 170 GLU A CA 1
ATOM 1312 C C . GLU A 1 170 ? -34.766 -9.633 7.839 1.00 51.88 170 GLU A C 1
ATOM 1314 O O . GLU A 1 170 ? -34.525 -8.699 7.075 1.00 51.88 170 GLU A O 1
ATOM 1319 N N . GLY A 1 171 ? -35.889 -10.356 7.737 1.00 56.28 171 GLY A N 1
ATOM 1320 C CA . GLY A 1 171 ? -36.943 -10.101 6.751 1.00 56.28 171 GLY A CA 1
ATOM 1321 C C . GLY A 1 171 ? -37.667 -8.763 6.941 1.00 56.28 171 GLY A C 1
ATOM 1322 O O . GLY A 1 171 ? -38.013 -8.119 5.954 1.00 56.28 171 GLY A O 1
ATOM 1323 N N . ASN A 1 172 ? -37.851 -8.304 8.182 1.00 62.78 172 ASN A N 1
ATOM 1324 C CA . ASN A 1 172 ? -38.483 -7.019 8.493 1.00 62.78 172 ASN A CA 1
ATOM 1325 C C . ASN A 1 172 ? -37.561 -5.834 8.177 1.00 62.78 172 ASN A C 1
ATOM 1327 O O . ASN A 1 172 ? -38.038 -4.815 7.684 1.00 62.78 172 ASN A O 1
ATOM 1331 N N . ILE A 1 173 ? -36.247 -5.961 8.399 1.00 58.75 173 ILE A N 1
ATOM 1332 C CA . ILE A 1 173 ? -35.271 -4.931 8.003 1.00 58.75 173 ILE A CA 1
ATOM 1333 C C . ILE A 1 173 ? -35.162 -4.859 6.475 1.00 58.75 173 ILE A C 1
ATOM 1335 O O . ILE A 1 173 ? -35.191 -3.763 5.922 1.00 58.75 173 ILE A O 1
ATOM 1339 N N . ALA A 1 174 ? -35.102 -6.006 5.790 1.00 71.06 174 ALA A N 1
ATOM 1340 C CA . ALA A 1 174 ? -35.076 -6.051 4.328 1.00 71.06 174 ALA A CA 1
ATOM 1341 C C . ALA A 1 174 ? -36.348 -5.442 3.710 1.00 71.06 174 ALA A C 1
ATOM 1343 O O . ALA A 1 174 ? -36.247 -4.585 2.838 1.00 71.06 174 ALA A O 1
ATOM 1344 N N . LYS A 1 175 ? -37.536 -5.786 4.233 1.00 66.06 175 LYS A N 1
ATOM 1345 C CA . LYS A 1 175 ? -38.804 -5.172 3.801 1.00 66.06 175 LYS A CA 1
ATOM 1346 C C . LYS A 1 175 ? -38.868 -3.668 4.056 1.00 66.06 175 LYS A C 1
ATOM 1348 O O . LYS A 1 175 ? -39.436 -2.948 3.246 1.00 66.06 175 LYS A O 1
ATOM 1353 N N . MET A 1 176 ? -38.303 -3.186 5.163 1.00 70.25 176 MET A N 1
ATOM 1354 C CA . MET A 1 176 ? -38.268 -1.753 5.476 1.00 70.25 176 MET A CA 1
ATOM 1355 C C . MET A 1 176 ? -37.369 -0.975 4.500 1.00 70.25 176 MET A C 1
ATOM 1357 O O . MET A 1 176 ? -37.697 0.150 4.131 1.00 70.25 176 MET A O 1
ATOM 1361 N N . VAL A 1 177 ? -36.240 -1.560 4.084 1.00 77.88 177 VAL A N 1
ATOM 1362 C CA . VAL A 1 177 ? -35.340 -0.954 3.086 1.00 77.88 177 VAL A CA 1
ATOM 1363 C C . VAL A 1 177 ? -35.995 -0.950 1.706 1.00 77.88 177 VAL A C 1
ATOM 1365 O O . VAL A 1 177 ? -36.018 0.093 1.066 1.00 77.88 177 VAL A O 1
ATOM 1368 N N . GLU A 1 178 ? -36.618 -2.057 1.305 1.00 77.38 178 GLU A N 1
ATOM 1369 C CA . GLU A 1 178 ? -37.339 -2.167 0.030 1.00 77.38 178 GLU A CA 1
ATOM 1370 C C . GLU A 1 178 ? -38.528 -1.193 -0.051 1.00 77.38 178 GLU A C 1
ATOM 1372 O O . GLU A 1 178 ? -38.756 -0.566 -1.081 1.00 77.38 178 GLU A O 1
ATOM 1377 N N . GLN A 1 179 ? -39.258 -0.994 1.052 1.00 77.44 179 GLN A N 1
ATOM 1378 C CA . GLN A 1 179 ? -40.348 -0.019 1.107 1.00 77.44 179 GLN A CA 1
ATOM 1379 C C . GLN A 1 179 ? -39.843 1.427 1.004 1.00 77.44 179 GLN A C 1
ATOM 1381 O O . GLN A 1 179 ? -40.491 2.244 0.359 1.00 77.44 179 GLN A O 1
ATOM 1386 N N . ARG A 1 180 ? -38.680 1.738 1.592 1.00 76.81 180 ARG A N 1
ATOM 1387 C CA . ARG A 1 180 ? -38.046 3.059 1.472 1.00 76.81 180 ARG A CA 1
ATOM 1388 C C . ARG A 1 180 ? -37.499 3.312 0.067 1.00 76.81 180 ARG A C 1
ATOM 1390 O O . ARG A 1 180 ? -37.587 4.437 -0.406 1.00 76.81 180 ARG A O 1
ATOM 1397 N N . GLU A 1 181 ? -36.914 2.304 -0.576 1.00 72.75 181 GLU A N 1
ATOM 1398 C CA . GLU A 1 181 ? -36.432 2.428 -1.957 1.00 72.75 181 GLU A CA 1
ATOM 1399 C C . GLU A 1 181 ? -37.599 2.624 -2.924 1.00 72.75 181 GLU A C 1
ATOM 1401 O O . GLU A 1 181 ? -37.534 3.504 -3.772 1.00 72.75 181 GLU A O 1
ATOM 1406 N N . LYS A 1 182 ? -38.708 1.902 -2.728 1.00 72.25 182 LYS A N 1
ATOM 1407 C CA . LYS A 1 182 ? -39.917 2.079 -3.535 1.00 72.25 182 LYS A CA 1
ATOM 1408 C C . LYS A 1 182 ? -40.569 3.453 -3.354 1.00 72.25 182 LYS A C 1
ATOM 1410 O O . LYS A 1 182 ? -40.914 4.086 -4.338 1.00 72.25 182 LYS A O 1
ATOM 1415 N N . GLU A 1 183 ? -40.666 3.939 -2.117 1.00 66.75 183 GLU A N 1
ATOM 1416 C CA . GLU A 1 183 ? -41.187 5.284 -1.830 1.00 66.75 183 GLU A CA 1
ATOM 1417 C C . GLU A 1 183 ? -40.281 6.392 -2.402 1.00 66.75 183 GLU A C 1
ATOM 1419 O O . GLU A 1 183 ? -40.765 7.469 -2.728 1.00 66.75 183 GLU A O 1
ATOM 1424 N N . SER A 1 184 ? -38.978 6.132 -2.568 1.00 66.00 184 SER A N 1
ATOM 1425 C CA . SER A 1 184 ? -38.055 7.056 -3.240 1.00 66.00 184 SER A CA 1
ATOM 1426 C C . SER A 1 184 ? -38.210 7.035 -4.764 1.00 66.00 184 SER A C 1
ATOM 1428 O O . SER A 1 184 ? -38.135 8.087 -5.384 1.00 66.00 184 SER A O 1
ATOM 1430 N N . ASP A 1 185 ? -38.445 5.860 -5.351 1.00 62.94 185 ASP A N 1
ATOM 1431 C CA . ASP A 1 185 ? -38.631 5.682 -6.799 1.00 62.94 185 ASP A CA 1
ATOM 1432 C C . ASP A 1 185 ? -39.978 6.267 -7.270 1.00 62.94 185 ASP A C 1
ATOM 1434 O O . ASP A 1 185 ? -40.051 6.911 -8.313 1.00 62.94 185 ASP A O 1
ATOM 1438 N N . ASP A 1 186 ? -41.036 6.127 -6.457 1.00 62.16 186 ASP A N 1
ATOM 1439 C CA . ASP A 1 186 ? -42.342 6.756 -6.703 1.00 62.16 186 ASP A CA 1
ATOM 1440 C C . ASP A 1 186 ? -42.258 8.302 -6.599 1.00 62.16 186 ASP A C 1
ATOM 1442 O O . ASP A 1 186 ? -42.924 9.008 -7.353 1.00 62.16 186 ASP A O 1
ATOM 1446 N N . LEU A 1 187 ? -41.396 8.844 -5.723 1.00 56.47 187 LEU A N 1
ATOM 1447 C CA . LEU A 1 187 ? -41.160 10.294 -5.602 1.00 56.47 187 LEU A CA 1
ATOM 1448 C C . LEU A 1 187 ? -40.338 10.878 -6.759 1.00 56.47 187 LEU A C 1
ATOM 1450 O O . LEU A 1 187 ? -40.567 12.027 -7.133 1.00 56.47 187 LEU A O 1
ATOM 1454 N N . ASP A 1 188 ? -39.401 10.115 -7.321 1.00 58.81 188 ASP A N 1
ATOM 1455 C CA . ASP A 1 188 ? -38.621 10.535 -8.491 1.00 58.81 188 ASP A CA 1
ATOM 1456 C C . ASP A 1 188 ? -39.415 10.374 -9.807 1.00 58.81 188 ASP A C 1
ATOM 1458 O O . ASP A 1 188 ? -39.103 11.039 -10.793 1.00 58.81 188 ASP A O 1
ATOM 1462 N N . GLY A 1 189 ? -40.473 9.550 -9.825 1.00 56.53 189 GLY A N 1
ATOM 1463 C CA . GLY A 1 189 ? -41.370 9.371 -10.976 1.00 56.53 189 GLY A CA 1
ATOM 1464 C C . GLY A 1 189 ? -42.506 10.397 -11.101 1.00 56.53 189 GLY A C 1
ATOM 1465 O O . GLY A 1 189 ? -43.049 10.563 -12.189 1.00 56.53 189 GLY A O 1
ATOM 1466 N N . GLU A 1 190 ? -42.867 11.105 -10.026 1.00 53.25 190 GLU A N 1
ATOM 1467 C CA . GLU A 1 190 ? -43.984 12.072 -10.026 1.00 53.25 190 GLU A CA 1
ATOM 1468 C C . GLU A 1 190 ? -43.557 13.502 -10.426 1.00 53.25 190 GLU A C 1
ATOM 1470 O O . GLU A 1 190 ? -44.389 14.399 -10.536 1.00 53.25 190 GLU A O 1
ATOM 1475 N N . VAL A 1 191 ? -42.265 13.726 -10.701 1.00 54.41 191 VAL A N 1
ATOM 1476 C CA . VAL A 1 191 ? -41.723 15.034 -11.134 1.00 54.41 191 VAL A CA 1
ATOM 1477 C C . VAL A 1 191 ? -41.770 15.222 -12.663 1.00 54.41 191 VAL A C 1
ATOM 1479 O O . VAL A 1 191 ? -41.579 16.339 -13.139 1.00 54.41 191 VAL A O 1
ATOM 1482 N N . ASP A 1 192 ? -42.073 14.173 -13.437 1.00 52.72 192 ASP A N 1
ATOM 1483 C CA . ASP A 1 192 ? -42.095 14.218 -14.913 1.00 52.72 192 ASP A CA 1
ATOM 1484 C C . ASP A 1 192 ? -43.505 14.393 -15.538 1.00 52.72 192 ASP A C 1
ATOM 1486 O O . ASP A 1 192 ? -43.608 14.475 -16.761 1.00 52.72 192 ASP A O 1
ATOM 1490 N N . ASP A 1 193 ? -44.587 14.493 -14.746 1.00 51.09 193 ASP A N 1
ATOM 1491 C CA . ASP A 1 193 ? -45.982 14.605 -15.248 1.00 51.09 193 ASP A CA 1
ATOM 1492 C C . ASP A 1 193 ? -46.666 15.970 -14.970 1.00 51.09 193 ASP A C 1
ATOM 1494 O O . ASP A 1 193 ? -47.877 16.116 -15.147 1.00 51.09 193 ASP A O 1
ATOM 1498 N N . GLU A 1 194 ? -45.915 17.005 -14.570 1.00 50.47 194 GLU A N 1
ATOM 1499 C CA . GLU A 1 194 ? -46.399 18.399 -14.595 1.00 50.47 194 GLU A CA 1
ATOM 1500 C C . GLU A 1 194 ? -45.750 19.178 -15.756 1.00 50.47 194 GLU A C 1
ATOM 1502 O O . GLU A 1 194 ? -44.793 19.934 -15.571 1.00 50.47 194 GLU A O 1
ATOM 1507 N N . GLU A 1 195 ? -46.295 18.987 -16.966 1.00 43.44 195 GLU A N 1
ATOM 1508 C CA . GLU A 1 195 ? -46.158 19.903 -18.116 1.00 43.44 195 GLU A CA 1
ATOM 1509 C C . GLU A 1 195 ? -47.381 20.834 -18.232 1.00 43.44 195 GLU A C 1
ATOM 1511 O O . GLU A 1 195 ? -48.534 20.347 -18.120 1.00 43.44 195 GLU A O 1
#

pLDDT: mean 72.77, std 18.99, range [29.91, 97.38]

Organism: NCBI:txid1250544